Protein AF-A0A942BDZ8-F1 (afdb_monomer_lite)

Sequence (229 aa):
MKFNFVIDLSKVTGQDAKTFYSALAKASKEASEAFTAYVRDFYTVNKRLDYEERESDPVWVKLHQEKEDRRHELVGFNMLCFDALAKDIIASGVPIRKFSDLYHDKQARIKSLPVIAKHVRLDYPDQVKGGMAATMNIREADKFVPELIEEFKLCAKKNELLALPGLAEAISSAASSKHLPALAELSLDSTLGDERVRFIHRLKRSRSTLFQSVIDQLERANDPLAKGW

Structure (mmCIF, N/CA/C/O backbone):
data_AF-A0A942BDZ8-F1
#
_entry.id   AF-A0A942BDZ8-F1
#
loop_
_atom_site.group_PDB
_atom_site.id
_atom_site.type_symbol
_atom_site.label_atom_id
_atom_site.label_alt_id
_atom_site.label_comp_id
_atom_site.label_asym_id
_atom_site.label_entity_id
_atom_site.label_seq_id
_atom_site.pdbx_PDB_ins_code
_atom_site.Cartn_x
_atom_site.Cartn_y
_atom_site.Cartn_z
_atom_site.occupancy
_atom_site.B_iso_or_equiv
_atom_site.auth_seq_id
_atom_site.auth_comp_id
_atom_site.auth_asym_id
_atom_site.auth_atom_id
_atom_site.pdbx_PDB_model_num
ATOM 1 N N . MET A 1 1 ? 34.967 3.744 -16.359 1.00 33.12 1 MET A N 1
ATOM 2 C CA . MET A 1 1 ? 36.368 3.613 -15.901 1.00 33.12 1 MET A CA 1
ATOM 3 C C . MET A 1 1 ? 36.356 2.776 -14.624 1.00 33.12 1 MET A C 1
ATOM 5 O O . MET A 1 1 ? 35.736 3.206 -13.663 1.00 33.12 1 MET A O 1
ATOM 9 N N . LYS A 1 2 ? 36.889 1.546 -14.628 1.00 29.47 2 LYS A N 1
ATOM 10 C CA . LYS A 1 2 ? 36.984 0.709 -13.416 1.00 29.47 2 LYS A CA 1
ATOM 11 C C . LYS A 1 2 ? 38.412 0.809 -12.886 1.00 29.47 2 LYS A C 1
ATOM 13 O O . LYS A 1 2 ? 39.332 0.394 -13.580 1.00 29.47 2 LYS A O 1
ATOM 18 N N . PHE A 1 3 ? 38.584 1.357 -11.688 1.00 32.88 3 PHE A N 1
ATOM 19 C CA . PHE A 1 3 ? 39.864 1.346 -10.985 1.00 32.88 3 PHE A CA 1
ATOM 20 C C . PHE A 1 3 ? 39.861 0.187 -9.988 1.00 32.88 3 PHE A C 1
ATOM 22 O O . PHE A 1 3 ? 39.195 0.261 -8.961 1.00 32.88 3 PHE A O 1
ATOM 29 N N . ASN A 1 4 ? 40.586 -0.886 -10.302 1.00 33.09 4 ASN A N 1
ATOM 30 C CA . ASN A 1 4 ? 40.891 -1.943 -9.341 1.00 33.09 4 ASN A CA 1
ATOM 31 C C . ASN A 1 4 ? 42.298 -1.694 -8.795 1.00 33.09 4 ASN A C 1
ATOM 33 O O . ASN A 1 4 ? 43.281 -2.027 -9.451 1.00 33.09 4 ASN A O 1
ATOM 37 N N . PHE A 1 5 ? 42.387 -1.123 -7.596 1.00 39.25 5 PHE A N 1
ATOM 38 C CA . PHE A 1 5 ? 43.617 -1.128 -6.811 1.00 39.25 5 PHE A CA 1
ATOM 39 C C . PHE A 1 5 ? 43.468 -2.167 -5.701 1.00 39.25 5 PHE A C 1
ATOM 41 O O . PHE A 1 5 ? 42.713 -1.965 -4.754 1.00 39.25 5 PHE A O 1
ATOM 48 N N . VAL A 1 6 ? 44.172 -3.293 -5.827 1.00 38.81 6 VAL A N 1
ATOM 49 C CA . VAL A 1 6 ? 44.346 -4.246 -4.725 1.00 38.81 6 VAL A CA 1
ATOM 50 C C . VAL A 1 6 ? 45.627 -3.844 -4.006 1.00 38.81 6 VAL A C 1
ATOM 52 O O . VAL A 1 6 ? 46.718 -4.042 -4.534 1.00 38.81 6 VAL A O 1
ATOM 55 N N . ILE A 1 7 ? 45.495 -3.227 -2.832 1.00 54.38 7 ILE A N 1
ATOM 56 C CA . ILE A 1 7 ? 46.634 -2.903 -1.968 1.00 54.38 7 ILE A CA 1
ATOM 57 C C . ILE A 1 7 ? 46.694 -3.951 -0.856 1.00 54.38 7 ILE A C 1
ATOM 59 O O . ILE A 1 7 ? 45.737 -4.121 -0.103 1.00 54.38 7 ILE A O 1
ATOM 63 N N . ASP A 1 8 ? 47.826 -4.643 -0.750 1.00 52.31 8 ASP A N 1
ATOM 64 C CA . ASP A 1 8 ? 48.110 -5.585 0.332 1.00 52.31 8 ASP A CA 1
ATOM 65 C C . ASP A 1 8 ? 48.508 -4.820 1.607 1.00 52.31 8 ASP A C 1
ATOM 67 O O . ASP A 1 8 ? 49.655 -4.408 1.791 1.00 52.31 8 ASP A O 1
ATOM 71 N N . LEU A 1 9 ? 47.526 -4.600 2.484 1.00 53.44 9 LEU A N 1
ATOM 72 C CA . LEU A 1 9 ? 47.675 -3.836 3.727 1.00 53.44 9 LEU A CA 1
ATOM 73 C C . LEU A 1 9 ? 48.530 -4.549 4.789 1.00 53.44 9 LEU A C 1
ATOM 75 O O . LEU A 1 9 ? 48.899 -3.927 5.783 1.00 53.44 9 LEU A O 1
ATOM 79 N N . SER A 1 10 ? 48.882 -5.825 4.585 1.00 50.31 10 SER A N 1
ATOM 80 C CA . SER A 1 10 ? 49.682 -6.599 5.544 1.00 50.31 10 SER A CA 1
ATOM 81 C C . SER A 1 10 ? 51.154 -6.166 5.618 1.00 50.31 10 SER A C 1
ATOM 83 O O . SER A 1 10 ? 51.856 -6.533 6.557 1.00 50.31 10 SER A O 1
ATOM 85 N N . LYS A 1 11 ? 51.621 -5.350 4.660 1.00 55.47 11 LYS A N 1
ATOM 86 C CA . LYS A 1 11 ? 53.023 -4.906 4.542 1.00 55.47 11 LYS A CA 1
ATOM 87 C C . LYS A 1 11 ? 53.297 -3.498 5.081 1.00 55.47 11 LYS A C 1
ATOM 89 O O . LYS A 1 11 ? 54.423 -3.020 4.979 1.00 55.47 11 LYS A O 1
ATOM 94 N N . VAL A 1 12 ? 52.293 -2.818 5.635 1.00 57.88 12 VAL A N 1
ATOM 95 C CA . VAL A 1 12 ? 52.410 -1.428 6.098 1.00 57.88 12 VAL A CA 1
ATOM 96 C C . VAL A 1 12 ? 52.588 -1.401 7.623 1.00 57.88 12 VAL A C 1
ATOM 98 O O . VAL A 1 12 ? 51.612 -1.493 8.364 1.00 57.88 12 VAL A O 1
ATOM 101 N N . THR A 1 13 ? 53.826 -1.268 8.117 1.00 54.31 13 THR A N 1
ATOM 102 C CA . THR A 1 13 ? 54.128 -1.231 9.566 1.00 54.31 13 THR A CA 1
ATOM 103 C C . THR A 1 13 ? 54.949 -0.006 9.976 1.00 54.31 13 THR A C 1
ATOM 105 O O . THR A 1 13 ? 55.877 0.381 9.274 1.00 54.31 13 THR A O 1
ATOM 108 N N . GLY A 1 14 ? 54.663 0.561 11.154 1.00 59.81 14 GLY A N 1
ATOM 109 C CA . GLY A 1 14 ? 55.457 1.637 11.771 1.00 59.81 14 GLY A CA 1
ATOM 110 C C . GLY A 1 14 ? 55.105 3.057 11.301 1.00 59.81 14 GLY A C 1
ATOM 111 O O . GLY A 1 14 ? 53.956 3.340 10.961 1.00 59.81 14 GLY A O 1
ATOM 112 N N . GLN A 1 15 ? 56.097 3.961 11.303 1.00 50.69 15 GLN A N 1
ATOM 113 C CA . GLN A 1 15 ? 55.975 5.374 10.889 1.00 50.69 15 GLN A CA 1
ATOM 114 C C . GLN A 1 15 ? 55.372 5.519 9.471 1.00 50.69 15 GLN A C 1
ATOM 116 O O . GLN A 1 15 ? 54.645 6.476 9.198 1.00 50.69 15 GLN A O 1
ATOM 121 N N . ASP A 1 16 ? 55.587 4.516 8.613 1.00 56.69 16 ASP A N 1
ATOM 122 C CA . ASP A 1 16 ? 55.069 4.433 7.243 1.00 56.69 16 ASP A CA 1
ATOM 123 C C . ASP A 1 16 ? 53.552 4.217 7.172 1.00 56.69 16 ASP A C 1
ATOM 125 O O . ASP A 1 16 ? 52.910 4.674 6.227 1.00 56.69 16 ASP A O 1
ATOM 129 N N . ALA A 1 17 ? 52.935 3.622 8.199 1.00 54.97 17 ALA A N 1
ATOM 130 C CA . ALA A 1 17 ? 51.486 3.438 8.248 1.00 54.97 17 ALA A CA 1
ATOM 131 C C . ALA A 1 17 ? 50.743 4.766 8.386 1.00 54.97 17 ALA A C 1
ATOM 133 O O . ALA A 1 17 ? 49.749 5.003 7.703 1.00 54.97 17 ALA A O 1
ATOM 134 N N . LYS A 1 18 ? 51.246 5.680 9.220 1.00 59.81 18 LYS A N 1
ATOM 135 C CA . LYS A 1 18 ? 50.623 6.997 9.414 1.00 59.81 18 LYS A CA 1
ATOM 136 C C . LYS A 1 18 ? 50.720 7.855 8.147 1.00 59.81 18 LYS A C 1
ATOM 138 O O . LYS A 1 18 ? 49.768 8.556 7.796 1.00 59.81 18 LYS A O 1
ATOM 143 N N . THR A 1 19 ? 51.833 7.756 7.425 1.00 66.94 19 THR A N 1
ATOM 144 C CA . THR A 1 19 ? 52.025 8.417 6.126 1.00 66.94 19 THR A CA 1
ATOM 145 C C . THR A 1 19 ? 51.130 7.793 5.055 1.00 66.94 19 THR A C 1
ATOM 147 O O . THR A 1 19 ? 50.466 8.514 4.317 1.00 66.94 19 THR A O 1
ATOM 150 N N . PHE A 1 20 ? 51.011 6.465 5.030 1.00 60.59 20 PHE A N 1
ATOM 151 C CA . PHE A 1 20 ? 50.142 5.747 4.101 1.00 60.59 20 PHE A CA 1
ATOM 152 C C . PHE A 1 20 ? 48.655 6.067 4.319 1.00 60.59 20 PHE A C 1
ATOM 154 O O . PHE A 1 20 ? 47.971 6.464 3.380 1.00 60.59 20 PHE A O 1
ATOM 161 N N . TYR A 1 21 ? 48.150 5.991 5.556 1.00 58.16 21 TYR A N 1
ATOM 162 C CA . TYR A 1 21 ? 46.749 6.308 5.856 1.00 58.16 21 TYR A CA 1
ATOM 163 C C . TYR A 1 21 ? 46.420 7.788 5.642 1.00 58.16 21 TYR A C 1
ATOM 165 O O . TYR A 1 21 ? 45.319 8.102 5.194 1.00 58.16 21 TYR A O 1
ATOM 173 N N . SER A 1 22 ? 47.359 8.703 5.904 1.00 66.00 22 SER A N 1
ATOM 174 C CA . SER A 1 22 ? 47.146 10.124 5.601 1.00 66.00 22 SER A CA 1
ATOM 175 C C . SER A 1 22 ? 47.135 10.399 4.092 1.00 66.00 22 SER A C 1
ATOM 177 O O . SER A 1 22 ? 46.279 11.151 3.627 1.00 66.00 22 SER A O 1
ATOM 179 N N . ALA A 1 23 ? 47.987 9.729 3.308 1.00 63.84 23 ALA A N 1
ATOM 180 C CA . ALA A 1 23 ? 47.945 9.776 1.847 1.00 63.84 23 ALA A CA 1
ATOM 181 C C . ALA A 1 23 ? 46.649 9.169 1.283 1.00 63.84 23 ALA A C 1
ATOM 183 O O . ALA A 1 23 ? 46.066 9.730 0.360 1.00 63.84 23 ALA A O 1
ATOM 184 N N . LEU A 1 24 ? 46.150 8.078 1.869 1.00 55.38 24 LEU A N 1
ATOM 185 C CA . LEU A 1 24 ? 44.916 7.413 1.441 1.00 55.38 24 LEU A CA 1
ATOM 186 C C . LEU A 1 24 ? 43.669 8.237 1.797 1.00 55.38 24 LEU A C 1
ATOM 188 O O . LEU A 1 24 ? 42.753 8.353 0.987 1.00 55.38 24 LEU A O 1
ATOM 192 N N . ALA A 1 25 ? 43.659 8.881 2.967 1.00 63.16 25 ALA A N 1
ATOM 193 C CA . ALA A 1 25 ? 42.621 9.834 3.352 1.00 63.16 25 ALA A CA 1
ATOM 194 C C . ALA A 1 25 ? 42.632 11.080 2.453 1.00 63.16 25 ALA A C 1
ATOM 196 O O . ALA A 1 25 ? 41.570 11.545 2.042 1.00 63.16 25 ALA A O 1
ATOM 197 N N . LYS A 1 26 ? 43.821 11.588 2.100 1.00 73.12 26 LYS A N 1
ATOM 198 C CA . LYS A 1 26 ? 43.979 12.696 1.152 1.00 73.12 26 LYS A CA 1
ATOM 199 C C . LYS A 1 26 ? 43.493 12.309 -0.247 1.00 73.12 26 LYS A C 1
ATOM 201 O O . LYS A 1 26 ? 42.677 13.031 -0.798 1.00 73.12 26 LYS A O 1
ATOM 206 N N . ALA A 1 27 ? 43.890 11.147 -0.764 1.00 61.47 27 ALA A N 1
ATOM 207 C CA . ALA A 1 27 ? 43.445 10.645 -2.065 1.00 61.47 27 ALA A CA 1
ATOM 208 C C . ALA A 1 27 ? 41.931 10.372 -2.103 1.00 61.47 27 ALA A C 1
ATOM 210 O O . ALA A 1 27 ? 41.275 10.676 -3.092 1.00 61.47 27 ALA A O 1
ATOM 211 N N . SER A 1 28 ? 41.354 9.846 -1.018 1.00 58.22 28 SER A N 1
ATOM 212 C CA . SER A 1 28 ? 39.903 9.656 -0.880 1.00 58.22 28 SER A CA 1
ATOM 213 C C . SER A 1 28 ? 39.156 10.991 -0.849 1.00 58.22 28 SER A C 1
ATOM 215 O O . SER A 1 28 ? 38.135 11.152 -1.517 1.00 58.22 28 SER A O 1
ATOM 217 N N . LYS A 1 29 ? 39.694 11.985 -0.131 1.00 72.38 29 LYS A N 1
ATOM 218 C CA . LYS A 1 29 ? 39.148 13.343 -0.100 1.00 72.38 29 LYS A CA 1
ATOM 219 C C . LYS A 1 29 ? 39.236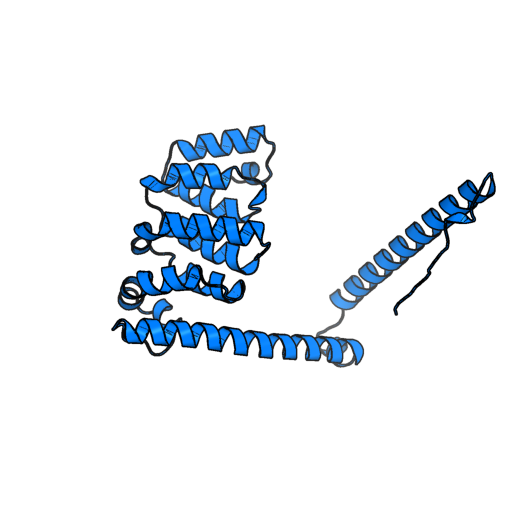 14.014 -1.471 1.00 72.38 29 LYS A C 1
ATOM 221 O O . LYS A 1 29 ? 38.228 14.528 -1.933 1.00 72.38 29 LYS A O 1
ATOM 226 N N . GLU A 1 30 ? 40.378 13.935 -2.148 1.00 72.69 30 GLU A N 1
ATOM 227 C CA . GLU A 1 30 ? 40.573 14.464 -3.504 1.00 72.69 30 GLU A CA 1
ATOM 228 C C . GLU A 1 30 ? 39.670 13.758 -4.524 1.00 72.69 30 GLU A C 1
ATOM 230 O O . GLU A 1 30 ? 39.076 14.416 -5.371 1.00 72.69 30 GLU A O 1
ATOM 235 N N . ALA A 1 31 ? 39.483 12.439 -4.417 1.00 58.34 31 ALA A N 1
ATOM 236 C CA . ALA A 1 31 ? 38.560 11.687 -5.266 1.00 58.34 31 ALA A CA 1
ATOM 237 C C . ALA A 1 31 ? 37.091 12.049 -4.993 1.00 58.34 31 ALA A C 1
ATOM 239 O O . ALA A 1 31 ? 36.304 12.171 -5.928 1.00 58.34 31 ALA A O 1
ATOM 240 N N . SER A 1 32 ? 36.720 12.254 -3.727 1.00 56.34 32 SER A N 1
ATOM 241 C CA . SER A 1 32 ? 35.384 12.707 -3.328 1.00 56.34 32 SER A CA 1
ATOM 242 C C . SER A 1 32 ? 35.115 14.143 -3.784 1.00 56.34 32 SER A C 1
ATOM 244 O O . SER A 1 32 ? 34.037 14.439 -4.298 1.00 56.34 32 SER A O 1
ATOM 246 N N . GLU A 1 33 ? 36.103 15.031 -3.679 1.00 72.94 33 GLU A N 1
ATOM 247 C CA . GLU A 1 33 ? 36.036 16.407 -4.174 1.00 72.94 33 GLU A CA 1
ATOM 248 C C . GLU A 1 33 ? 35.976 16.446 -5.704 1.00 72.94 33 GLU A C 1
ATOM 250 O O . GLU A 1 33 ? 35.142 17.165 -6.247 1.00 72.94 33 GLU A O 1
ATOM 255 N N . ALA A 1 34 ? 36.760 15.617 -6.399 1.00 61.81 34 ALA A N 1
ATOM 256 C CA . ALA A 1 34 ? 36.711 15.471 -7.852 1.00 61.81 34 ALA A CA 1
ATOM 257 C C . ALA A 1 34 ? 35.379 14.874 -8.328 1.00 61.81 34 ALA A C 1
ATOM 259 O O . ALA A 1 34 ? 34.819 15.344 -9.313 1.00 61.81 34 ALA A O 1
ATOM 260 N N . PHE A 1 35 ? 34.824 13.889 -7.617 1.00 50.59 35 PHE A N 1
ATOM 261 C CA . PHE A 1 35 ? 33.498 13.343 -7.907 1.00 50.59 35 PHE A CA 1
ATOM 262 C C . PHE A 1 35 ? 32.399 14.370 -7.627 1.00 50.59 35 PHE A C 1
ATOM 264 O O . PHE A 1 35 ? 31.491 14.533 -8.431 1.00 50.59 35 PHE A O 1
ATOM 271 N N . THR A 1 36 ? 32.501 15.120 -6.530 1.00 58.91 36 THR A N 1
ATOM 272 C CA . THR A 1 36 ? 31.558 16.195 -6.200 1.00 58.91 36 THR A CA 1
ATOM 273 C C . THR A 1 36 ? 31.637 17.332 -7.217 1.00 58.91 36 THR A C 1
ATOM 275 O O . THR A 1 36 ? 30.601 17.871 -7.595 1.00 58.91 36 THR A O 1
ATOM 278 N N . ALA A 1 37 ? 32.835 17.681 -7.693 1.00 62.25 37 ALA A N 1
ATOM 279 C CA . ALA A 1 37 ? 33.046 18.644 -8.769 1.00 62.25 37 ALA A CA 1
ATOM 280 C C . ALA A 1 37 ? 32.497 18.119 -10.100 1.00 62.25 37 ALA A C 1
ATOM 282 O O . ALA A 1 37 ? 31.747 18.831 -10.749 1.00 62.25 37 ALA A O 1
ATOM 283 N N . TYR A 1 38 ? 32.749 16.855 -10.449 1.00 61.94 38 TYR A N 1
ATOM 284 C CA . TYR A 1 38 ? 32.189 16.207 -11.637 1.00 61.94 38 TYR A CA 1
ATOM 285 C C . TYR A 1 38 ? 30.662 16.163 -11.603 1.00 61.94 38 TYR A C 1
ATOM 287 O O . TYR A 1 38 ? 30.015 16.516 -12.577 1.00 61.94 38 TYR A O 1
ATOM 295 N N . VAL A 1 39 ? 30.067 15.764 -10.479 1.00 51.12 39 VAL A N 1
ATOM 296 C CA . VAL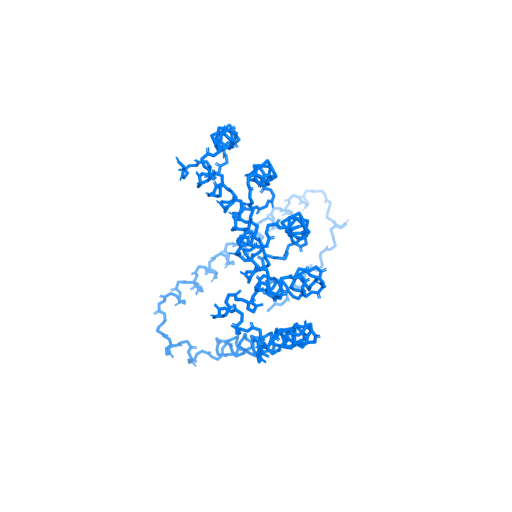 A 1 39 ? 28.614 15.743 -10.291 1.00 51.12 39 VAL A CA 1
ATOM 297 C C . VAL A 1 39 ? 28.067 17.165 -10.368 1.00 51.12 39 VAL A C 1
ATOM 299 O O . VAL A 1 39 ? 27.082 17.399 -11.061 1.00 51.12 39 VAL A O 1
ATOM 302 N N . ARG A 1 40 ? 28.718 18.139 -9.723 1.00 54.78 40 ARG A N 1
ATOM 303 C CA . ARG A 1 40 ? 28.335 19.551 -9.812 1.00 54.78 40 ARG A CA 1
ATOM 304 C C . ARG A 1 40 ? 28.389 20.035 -11.254 1.00 54.78 40 ARG A C 1
ATOM 306 O O . ARG A 1 40 ? 27.382 20.550 -11.719 1.00 54.78 40 ARG A O 1
ATOM 313 N N . ASP A 1 41 ? 29.477 19.821 -11.978 1.00 54.16 41 ASP A N 1
ATOM 314 C CA . ASP A 1 41 ? 29.623 20.240 -13.374 1.00 54.16 41 ASP A CA 1
ATOM 315 C C . ASP A 1 41 ? 28.635 19.502 -14.281 1.00 54.16 41 ASP A C 1
ATOM 317 O O . ASP A 1 41 ? 27.940 20.139 -15.065 1.00 54.16 41 ASP A O 1
ATOM 321 N N . PHE A 1 42 ? 28.440 18.197 -14.092 1.00 51.41 42 PHE A N 1
ATOM 322 C CA . PHE A 1 42 ? 27.440 17.403 -14.805 1.00 51.41 42 PHE A CA 1
ATOM 323 C C . PHE A 1 42 ? 26.024 17.948 -14.589 1.00 51.41 42 PHE A C 1
ATOM 325 O O . PHE A 1 42 ? 25.271 18.096 -15.548 1.00 51.41 42 PHE A O 1
ATOM 332 N N . TYR A 1 43 ? 25.651 18.301 -13.356 1.00 46.88 43 TYR A N 1
ATOM 333 C CA . TYR A 1 43 ? 24.340 18.885 -13.060 1.00 46.88 43 TYR A CA 1
ATOM 334 C C . TYR A 1 43 ? 24.229 20.362 -13.457 1.00 46.88 43 TYR A C 1
ATOM 336 O O . TYR A 1 43 ? 23.123 20.819 -13.736 1.00 46.88 43 TYR A O 1
ATOM 344 N N . THR A 1 44 ? 25.333 21.111 -13.509 1.00 52.00 44 THR A N 1
ATOM 345 C CA . THR A 1 44 ? 25.340 22.533 -13.898 1.00 52.00 44 THR A CA 1
ATOM 346 C C . THR A 1 44 ? 25.290 22.688 -15.420 1.00 52.00 44 THR A C 1
ATOM 348 O O . THR A 1 44 ? 24.579 23.558 -15.919 1.00 52.00 44 THR A O 1
ATOM 351 N N . VAL A 1 45 ? 25.950 21.790 -16.157 1.00 49.25 45 VAL A N 1
ATOM 352 C CA . VAL A 1 45 ? 25.890 21.683 -17.622 1.00 49.25 45 VAL A CA 1
ATOM 353 C C . VAL A 1 45 ? 24.533 21.120 -18.060 1.00 49.25 45 VAL A C 1
ATOM 355 O O . VAL A 1 45 ? 23.840 21.744 -18.860 1.00 49.25 45 VAL A O 1
ATOM 358 N N . ASN A 1 46 ? 24.042 20.037 -17.444 1.00 45.72 46 ASN A N 1
ATOM 359 C CA . ASN A 1 46 ? 22.723 19.479 -17.781 1.00 45.72 46 ASN A CA 1
ATOM 360 C C . ASN A 1 46 ? 21.528 20.333 -17.320 1.00 45.72 46 ASN A C 1
ATOM 362 O O . ASN A 1 46 ? 20.400 20.062 -17.728 1.00 45.72 46 ASN A O 1
ATOM 366 N N . LYS A 1 47 ? 21.716 21.366 -16.489 1.00 49.25 47 LYS A N 1
ATOM 367 C CA . LYS A 1 47 ? 20.654 22.350 -16.202 1.00 49.25 47 LYS A CA 1
ATOM 368 C C . LYS A 1 47 ? 20.562 23.476 -17.235 1.00 49.25 47 LYS A C 1
ATOM 370 O O . LYS A 1 47 ? 19.607 24.243 -17.158 1.00 49.25 47 LYS A O 1
ATOM 375 N N . ARG A 1 48 ? 21.528 23.599 -18.153 1.00 50.56 48 ARG A N 1
ATOM 376 C CA . ARG A 1 48 ? 21.620 24.723 -19.103 1.00 50.56 48 ARG A CA 1
ATOM 377 C C . ARG A 1 48 ? 21.604 24.343 -20.579 1.00 50.56 48 ARG A C 1
ATOM 379 O O . ARG A 1 48 ? 21.419 25.247 -21.378 1.00 50.56 48 ARG A O 1
ATOM 386 N N . LEU A 1 49 ? 21.765 23.068 -20.921 1.00 50.34 49 LEU A N 1
ATOM 387 C CA . LEU A 1 49 ? 21.618 22.624 -22.306 1.00 50.34 49 LEU A CA 1
ATOM 388 C C . LEU A 1 49 ? 20.137 22.486 -22.662 1.00 50.34 49 LEU A C 1
ATOM 390 O O . LEU A 1 49 ? 19.400 21.785 -21.944 1.00 50.34 49 LEU A O 1
ATOM 394 N N . ASP A 1 50 ? 19.736 23.143 -23.751 1.00 59.12 50 ASP A N 1
ATOM 395 C CA . ASP A 1 50 ? 18.440 22.932 -24.399 1.00 59.12 50 ASP A CA 1
ATOM 396 C C . ASP A 1 50 ? 18.323 21.454 -24.823 1.00 59.12 50 ASP A C 1
ATOM 398 O O . ASP A 1 50 ? 19.331 20.750 -24.946 1.00 59.12 50 ASP A O 1
ATOM 402 N N . TYR A 1 51 ? 17.108 20.932 -24.977 1.00 57.47 51 TYR A N 1
ATOM 403 C CA . TYR A 1 51 ? 16.879 19.515 -25.300 1.00 57.47 51 TYR A CA 1
ATOM 404 C C . TYR A 1 51 ? 17.660 19.083 -26.560 1.00 57.47 51 TYR A C 1
ATOM 406 O O . TYR A 1 51 ? 18.270 18.014 -26.572 1.00 57.47 51 TYR A O 1
ATOM 414 N N . GLU A 1 52 ? 17.753 19.977 -27.547 1.00 57.75 52 GLU A N 1
ATOM 415 C CA . GLU A 1 52 ? 18.457 19.794 -28.826 1.00 57.75 52 GLU A CA 1
ATOM 416 C C . GLU A 1 52 ? 19.985 19.622 -28.679 1.00 57.75 52 GLU A C 1
ATOM 418 O O . GLU A 1 52 ? 20.613 18.848 -29.407 1.00 57.75 52 GLU A O 1
ATOM 423 N N . GLU A 1 53 ? 20.610 20.279 -27.696 1.00 59.88 53 GLU A N 1
ATOM 424 C CA . GLU A 1 53 ? 22.057 20.165 -27.457 1.00 59.88 53 GLU A CA 1
ATOM 425 C C . GLU A 1 53 ? 22.427 18.824 -26.795 1.00 59.88 53 GLU A C 1
ATOM 427 O O . GLU A 1 53 ? 23.557 18.353 -26.932 1.00 59.88 53 GLU A O 1
ATOM 432 N N . ARG A 1 54 ? 21.472 18.165 -26.119 1.00 63.88 54 ARG A N 1
ATOM 433 C CA . ARG A 1 54 ? 21.666 16.836 -25.507 1.00 63.88 54 ARG A CA 1
ATOM 434 C C . ARG A 1 54 ? 21.530 15.705 -26.516 1.00 63.88 54 ARG A C 1
ATOM 436 O O . ARG A 1 54 ? 22.261 14.724 -26.420 1.00 63.88 54 ARG A O 1
ATOM 443 N N . GLU A 1 55 ? 20.655 15.859 -27.507 1.00 65.25 55 GLU A N 1
ATOM 444 C CA . GLU A 1 55 ? 20.511 14.905 -28.616 1.00 65.25 55 GLU A CA 1
ATOM 445 C C . GLU A 1 55 ? 21.741 14.868 -29.538 1.00 65.25 55 GLU A C 1
ATOM 447 O O . GLU A 1 55 ? 21.928 13.912 -30.289 1.00 65.25 55 GLU A O 1
ATOM 452 N N . SER A 1 56 ? 22.617 15.872 -29.445 1.00 75.56 56 SER A N 1
ATOM 453 C CA . SER A 1 56 ? 23.881 15.928 -30.186 1.00 75.56 56 SER A CA 1
ATOM 454 C C . SER A 1 56 ? 25.065 15.285 -29.446 1.00 75.56 56 SER A C 1
ATOM 456 O O . SER A 1 56 ? 26.106 15.062 -30.065 1.00 75.56 56 SER A O 1
ATOM 458 N N . ASP A 1 57 ? 24.939 14.964 -28.149 1.00 83.25 57 ASP A N 1
ATOM 459 C CA . ASP A 1 57 ? 25.965 14.253 -27.371 1.00 83.25 57 ASP A CA 1
ATOM 460 C C . ASP A 1 57 ? 25.794 12.724 -27.524 1.00 83.25 57 ASP A C 1
ATOM 462 O O . ASP A 1 57 ? 24.844 12.149 -26.981 1.00 83.25 57 ASP A O 1
ATOM 466 N N . PRO A 1 58 ? 26.729 12.013 -28.191 1.00 82.94 58 PRO A N 1
ATOM 467 C CA . PRO A 1 58 ? 26.620 10.569 -28.406 1.00 82.94 58 PRO A CA 1
ATOM 468 C C . PRO A 1 58 ? 26.568 9.744 -27.111 1.00 82.94 58 PRO A C 1
ATOM 470 O O . PRO A 1 58 ? 26.003 8.647 -27.100 1.00 82.94 58 PRO A O 1
ATOM 473 N N . VAL A 1 59 ? 27.160 10.239 -26.015 1.00 83.62 59 VAL A N 1
ATOM 474 C CA . VAL A 1 59 ? 27.126 9.566 -24.708 1.00 83.62 59 VAL A CA 1
ATOM 475 C C . VAL A 1 59 ? 25.740 9.698 -24.091 1.00 83.62 59 VAL A C 1
ATOM 477 O O . VAL A 1 59 ? 25.198 8.708 -23.591 1.00 83.62 59 VAL A O 1
ATOM 480 N N . TRP A 1 60 ? 25.150 10.892 -24.160 1.00 81.75 60 TRP A N 1
ATOM 481 C CA . TRP A 1 60 ? 23.795 11.132 -23.680 1.00 81.75 60 TRP A CA 1
ATOM 482 C C . TRP A 1 60 ? 22.771 10.326 -24.481 1.00 81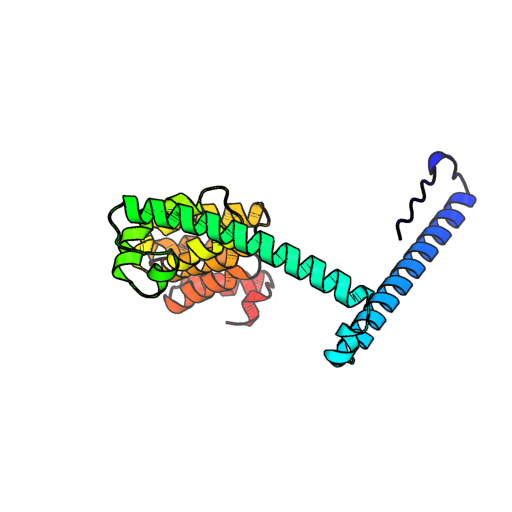.75 60 TRP A C 1
ATOM 484 O O . TRP A 1 60 ? 21.977 9.607 -23.877 1.00 81.75 60 TRP A O 1
ATOM 494 N N . VAL A 1 61 ? 22.844 10.354 -25.817 1.00 82.94 61 VAL A N 1
ATOM 495 C CA . VAL A 1 61 ? 21.935 9.606 -26.704 1.00 82.94 61 VAL A CA 1
ATOM 496 C C . VAL A 1 61 ? 21.979 8.113 -26.402 1.00 82.94 61 VAL A C 1
ATOM 498 O O . VAL A 1 61 ? 20.934 7.489 -26.230 1.00 82.94 61 VAL A O 1
ATOM 501 N N . LYS A 1 62 ? 23.176 7.532 -26.260 1.00 85.50 62 LYS A N 1
ATOM 502 C CA . LYS A 1 62 ? 23.317 6.108 -25.938 1.00 85.50 62 LYS A CA 1
ATOM 503 C C . LYS A 1 62 ? 22.726 5.763 -24.569 1.00 85.50 62 LYS A C 1
ATOM 505 O O . LYS A 1 62 ? 21.985 4.791 -24.454 1.00 85.50 62 LYS A O 1
ATOM 510 N N . LEU A 1 63 ? 23.022 6.554 -23.536 1.00 81.69 63 LEU A N 1
ATOM 511 C CA . LEU A 1 63 ? 22.469 6.338 -22.193 1.00 81.69 63 LEU A CA 1
ATOM 512 C C . LEU A 1 63 ? 20.947 6.518 -22.158 1.00 81.69 63 LEU A C 1
ATOM 514 O O . LEU A 1 63 ? 20.261 5.807 -21.422 1.00 81.69 63 LEU A O 1
ATOM 518 N N . HIS A 1 64 ? 20.420 7.465 -22.933 1.00 81.19 64 HIS A N 1
ATOM 519 C CA . HIS A 1 64 ? 18.989 7.702 -23.043 1.00 81.19 64 HIS A CA 1
ATOM 520 C C . HIS A 1 64 ? 18.294 6.542 -23.758 1.00 81.19 64 HIS A C 1
ATOM 522 O O . HIS A 1 64 ? 17.322 6.013 -23.224 1.00 81.19 64 HIS A O 1
ATOM 528 N N . GLN A 1 65 ? 18.849 6.067 -24.876 1.00 85.81 65 GLN A N 1
ATOM 529 C CA . GLN A 1 65 ? 18.340 4.898 -25.590 1.00 85.81 65 GLN A CA 1
ATOM 530 C C . GLN A 1 65 ? 18.342 3.648 -24.699 1.00 85.81 65 GLN A C 1
ATOM 532 O O . GLN A 1 65 ? 17.308 3.013 -24.543 1.00 85.81 65 GLN A O 1
ATOM 537 N N . GLU A 1 66 ? 19.447 3.349 -24.007 1.00 86.19 66 GLU A N 1
ATOM 538 C CA . GLU A 1 66 ? 19.524 2.210 -23.075 1.00 86.19 66 GLU A CA 1
ATOM 539 C C . GLU A 1 66 ? 18.523 2.311 -21.909 1.00 86.19 66 GLU A C 1
ATOM 541 O O . GLU A 1 66 ? 18.149 1.302 -21.300 1.00 86.19 66 GLU A O 1
ATOM 546 N N . LYS A 1 67 ? 18.137 3.531 -21.523 1.00 81.94 67 LYS A N 1
ATOM 547 C CA . LYS A 1 67 ? 17.122 3.771 -20.495 1.00 81.94 67 LYS A CA 1
ATOM 548 C C . LYS A 1 67 ? 15.717 3.562 -21.054 1.00 81.94 67 LYS A C 1
ATOM 550 O O . LYS A 1 67 ? 14.896 2.947 -20.374 1.00 81.94 67 LYS A O 1
ATOM 555 N N . GLU A 1 68 ? 15.449 4.048 -22.261 1.00 80.94 68 GLU A N 1
ATOM 556 C CA . GLU A 1 68 ? 14.172 3.853 -22.944 1.00 80.94 68 GLU A CA 1
ATOM 557 C C . GLU A 1 68 ? 13.941 2.382 -23.297 1.00 80.94 68 GLU A C 1
ATOM 559 O O . GLU A 1 68 ? 12.860 1.870 -23.020 1.00 80.94 68 GLU A O 1
ATOM 564 N N . ASP A 1 69 ? 14.957 1.662 -23.776 1.00 83.94 69 ASP A N 1
ATOM 565 C CA . ASP A 1 69 ? 14.873 0.223 -24.057 1.00 83.94 69 ASP A CA 1
ATOM 566 C C . ASP A 1 69 ? 14.497 -0.560 -22.790 1.00 83.94 69 ASP A C 1
ATOM 568 O O . ASP A 1 69 ? 13.520 -1.312 -22.775 1.00 83.94 69 ASP A O 1
ATOM 572 N N . ARG A 1 70 ? 15.182 -0.287 -21.669 1.00 83.06 70 ARG A N 1
ATOM 573 C CA . ARG A 1 70 ? 14.835 -0.866 -20.359 1.00 83.06 70 ARG A CA 1
ATOM 574 C C . ARG A 1 70 ? 13.421 -0.502 -19.916 1.00 83.06 70 ARG A C 1
ATOM 576 O O . ARG A 1 70 ? 12.717 -1.333 -19.343 1.00 83.06 70 ARG A O 1
ATOM 583 N N . ARG A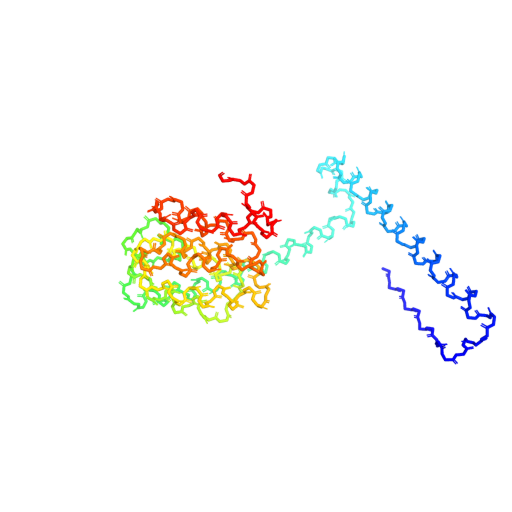 1 71 ? 12.980 0.734 -20.167 1.00 77.75 71 ARG A N 1
ATOM 584 C CA . ARG A 1 71 ? 11.608 1.164 -19.871 1.00 77.75 71 ARG A CA 1
ATOM 585 C C . ARG A 1 71 ? 10.602 0.372 -20.706 1.00 77.75 71 ARG A C 1
ATOM 587 O O . ARG A 1 71 ? 9.595 -0.063 -20.156 1.00 77.75 71 ARG A O 1
ATOM 594 N N . HIS A 1 72 ? 10.865 0.164 -21.993 1.00 79.25 72 HIS A N 1
ATOM 595 C CA . HIS A 1 72 ? 10.012 -0.623 -22.882 1.00 79.25 72 HIS A CA 1
ATOM 596 C C . HIS A 1 72 ? 9.905 -2.085 -22.436 1.00 79.25 72 HIS A C 1
ATOM 598 O O . HIS A 1 72 ? 8.793 -2.613 -22.377 1.00 79.25 72 HIS A O 1
ATOM 604 N N . GLU A 1 73 ? 11.017 -2.711 -22.047 1.00 82.25 73 GLU A N 1
ATOM 605 C CA . GLU A 1 73 ? 11.029 -4.074 -21.501 1.00 82.25 73 GLU A CA 1
ATOM 606 C C . GLU A 1 73 ? 10.192 -4.185 -20.218 1.00 82.25 73 GLU A C 1
ATOM 608 O O . GLU A 1 73 ? 9.332 -5.063 -20.106 1.00 82.25 73 GLU A O 1
ATOM 613 N N . LEU A 1 74 ? 10.380 -3.255 -19.274 1.00 80.44 74 LEU A N 1
ATOM 614 C CA . LEU A 1 74 ? 9.625 -3.226 -18.016 1.00 80.44 74 LEU A CA 1
ATOM 615 C C . LEU A 1 74 ? 8.131 -2.984 -18.247 1.00 80.44 74 LEU A C 1
ATOM 617 O O . LEU A 1 74 ? 7.297 -3.634 -17.620 1.00 80.44 74 LEU A O 1
ATOM 621 N N . VAL A 1 75 ? 7.773 -2.085 -19.168 1.00 81.19 75 VAL A N 1
ATOM 622 C CA . VAL A 1 75 ? 6.373 -1.852 -19.549 1.00 81.19 75 VAL A CA 1
ATOM 623 C C . VAL A 1 75 ? 5.763 -3.123 -20.136 1.00 81.19 75 VAL A C 1
ATOM 625 O O . VAL A 1 75 ? 4.665 -3.499 -19.730 1.00 81.19 75 VAL A O 1
ATOM 628 N N . GLY A 1 76 ? 6.478 -3.813 -21.029 1.00 81.69 76 GLY A N 1
ATOM 629 C CA . GLY A 1 76 ? 6.030 -5.081 -21.602 1.00 81.69 76 GLY A CA 1
ATOM 630 C C . GLY A 1 76 ? 5.774 -6.140 -20.530 1.00 81.69 76 GLY A C 1
ATOM 631 O O . GLY A 1 76 ? 4.700 -6.739 -20.500 1.00 81.69 76 GLY A O 1
ATOM 632 N N . PHE A 1 77 ? 6.712 -6.321 -19.597 1.00 84.94 77 PHE A N 1
ATOM 633 C CA . PHE A 1 77 ? 6.546 -7.273 -18.498 1.00 84.94 77 PHE A CA 1
ATOM 634 C C . PHE A 1 77 ? 5.376 -6.907 -17.575 1.00 84.94 77 PHE A C 1
ATOM 636 O O . PHE A 1 77 ? 4.541 -7.756 -17.263 1.00 84.94 77 PHE A O 1
ATOM 643 N N . ASN A 1 78 ? 5.248 -5.630 -17.208 1.00 83.62 78 ASN A N 1
ATOM 644 C CA . ASN A 1 78 ? 4.143 -5.150 -16.380 1.00 83.62 78 ASN A CA 1
ATOM 645 C C . ASN A 1 78 ? 2.783 -5.391 -17.052 1.00 83.62 78 ASN A C 1
ATOM 647 O O . ASN A 1 78 ? 1.829 -5.796 -16.385 1.00 83.62 78 ASN A O 1
ATOM 651 N N . MET A 1 79 ? 2.688 -5.180 -18.370 1.00 84.31 79 MET A N 1
ATOM 652 C CA . MET A 1 79 ? 1.473 -5.469 -19.135 1.00 84.31 79 MET A CA 1
ATOM 653 C C . MET A 1 79 ? 1.115 -6.955 -19.086 1.00 84.31 79 MET A C 1
ATOM 655 O O . MET A 1 79 ? -0.038 -7.277 -18.812 1.00 84.31 79 MET A O 1
ATOM 659 N N . LEU A 1 80 ? 2.093 -7.857 -19.235 1.00 90.56 80 LEU A N 1
ATOM 660 C CA . LEU A 1 80 ? 1.857 -9.300 -19.100 1.00 90.56 80 LEU A CA 1
ATOM 661 C C . LEU A 1 80 ? 1.302 -9.666 -17.715 1.00 90.56 80 LEU A C 1
ATOM 663 O O . LEU A 1 80 ? 0.393 -10.493 -17.611 1.00 90.56 80 LEU A O 1
ATOM 667 N N . CYS A 1 81 ? 1.803 -9.037 -16.648 1.00 91.31 81 CYS A N 1
ATOM 668 C CA . CYS A 1 81 ? 1.283 -9.256 -15.300 1.00 91.31 81 CYS A CA 1
ATOM 669 C C . CYS A 1 81 ? -0.168 -8.771 -15.144 1.00 91.31 81 CYS A C 1
ATOM 671 O O . CYS A 1 81 ? -0.994 -9.477 -14.559 1.00 91.31 81 CYS A O 1
ATOM 673 N N . PHE A 1 82 ? -0.499 -7.590 -15.673 1.00 90.19 82 PHE A N 1
ATOM 674 C CA . PHE A 1 82 ? -1.870 -7.073 -15.633 1.00 90.19 82 PHE A CA 1
ATOM 675 C C . PHE A 1 82 ? -2.831 -7.881 -16.508 1.00 90.19 82 PHE A C 1
ATOM 677 O O . PHE A 1 82 ? -3.986 -8.057 -16.123 1.00 90.19 82 PHE A O 1
ATOM 684 N N . ASP A 1 83 ? -2.365 -8.421 -17.633 1.00 91.44 83 ASP A N 1
ATOM 685 C CA . ASP A 1 83 ? -3.152 -9.315 -18.482 1.00 91.44 83 ASP A CA 1
ATOM 686 C C . ASP A 1 83 ? -3.460 -10.636 -17.771 1.00 91.44 83 ASP A C 1
ATOM 688 O O . ASP A 1 83 ? -4.577 -11.146 -17.873 1.00 91.44 83 ASP A O 1
ATOM 692 N N . ALA A 1 84 ? -2.503 -11.180 -17.011 1.00 92.62 84 ALA A N 1
ATOM 693 C CA . ALA A 1 84 ? -2.737 -12.357 -16.177 1.00 92.62 84 ALA A CA 1
ATOM 694 C C . ALA A 1 84 ? -3.827 -12.090 -15.125 1.00 92.62 84 ALA A C 1
ATOM 696 O O . ALA A 1 84 ? -4.782 -12.857 -15.020 1.00 92.62 84 ALA A O 1
ATOM 697 N N . LEU A 1 85 ? -3.750 -10.958 -14.418 1.00 94.38 85 LEU A N 1
ATOM 698 C CA . LEU A 1 85 ? -4.797 -10.544 -13.480 1.00 94.38 85 LEU A CA 1
ATOM 699 C C . LEU A 1 85 ? -6.150 -10.334 -14.177 1.00 94.38 85 LEU A C 1
ATOM 701 O O . LEU A 1 85 ? -7.183 -10.756 -13.662 1.00 94.38 85 LEU A O 1
ATOM 705 N N . ALA A 1 86 ? -6.169 -9.699 -15.351 1.00 94.94 86 ALA A N 1
ATOM 706 C CA . ALA A 1 86 ? -7.403 -9.473 -16.096 1.00 94.94 86 ALA A CA 1
ATOM 707 C C . ALA A 1 86 ? -8.078 -10.796 -16.490 1.00 94.94 86 ALA A C 1
ATOM 709 O O . ALA A 1 86 ? -9.295 -10.911 -16.358 1.00 94.94 86 ALA A O 1
ATOM 710 N N . LYS A 1 87 ? -7.304 -11.811 -16.901 1.00 96.00 87 LYS A N 1
ATOM 711 C CA . LYS A 1 87 ? -7.820 -13.159 -17.196 1.00 96.00 87 LYS A CA 1
ATOM 712 C C . LYS A 1 87 ? -8.475 -13.801 -15.976 1.00 96.00 87 LYS A C 1
ATOM 714 O O . LYS A 1 87 ? -9.587 -14.309 -16.100 1.00 96.00 87 LYS A O 1
ATOM 719 N N . ASP A 1 88 ? -7.840 -13.724 -14.811 1.00 97.50 88 ASP A N 1
ATOM 720 C CA . ASP A 1 88 ? -8.385 -14.302 -13.576 1.00 97.50 88 ASP A CA 1
ATOM 721 C C . ASP A 1 88 ? -9.642 -13.555 -13.100 1.00 97.50 88 ASP A C 1
ATOM 723 O O . ASP A 1 88 ? -10.610 -14.166 -12.640 1.00 97.50 88 ASP A O 1
ATOM 727 N N . ILE A 1 89 ? -9.689 -12.234 -13.295 1.00 97.38 89 ILE A N 1
ATOM 728 C CA . ILE A 1 89 ? -10.892 -11.431 -13.049 1.00 97.38 89 ILE A CA 1
ATOM 729 C C . ILE A 1 89 ? -12.031 -11.839 -13.998 1.00 97.38 89 ILE A C 1
ATOM 731 O O . ILE A 1 89 ? -13.158 -12.049 -13.543 1.00 97.38 89 ILE A O 1
ATOM 735 N N . ILE A 1 90 ? -11.757 -12.005 -15.295 1.00 97.62 90 ILE A N 1
ATOM 736 C CA . ILE A 1 90 ? -12.758 -12.457 -16.275 1.00 97.62 90 ILE A CA 1
ATOM 737 C C . ILE A 1 90 ? -13.271 -13.854 -15.916 1.00 97.62 90 ILE A C 1
ATOM 739 O O . ILE A 1 90 ? -14.481 -14.079 -15.913 1.00 97.62 90 ILE A O 1
ATOM 743 N N . ALA A 1 91 ? -12.375 -14.771 -15.542 1.00 97.19 91 ALA A N 1
ATOM 744 C CA . ALA A 1 91 ? -12.729 -16.123 -15.117 1.00 97.19 91 ALA A CA 1
ATOM 745 C C . ALA A 1 91 ? -13.631 -16.138 -13.870 1.00 97.19 91 ALA A C 1
ATOM 747 O O . ALA A 1 91 ? -14.430 -17.056 -13.700 1.00 97.19 91 ALA A O 1
ATOM 748 N N . SER A 1 92 ? -13.560 -15.101 -13.027 1.00 96.25 92 SER A N 1
ATOM 749 C CA . SER A 1 92 ? -14.458 -14.921 -11.877 1.00 96.25 92 SER A CA 1
ATOM 750 C C . SER A 1 92 ? -15.849 -14.367 -12.237 1.00 96.25 92 SER A C 1
ATOM 752 O O . SER A 1 92 ? -16.684 -14.164 -11.356 1.00 96.25 92 SER A O 1
ATOM 754 N N . GLY A 1 93 ? -16.120 -14.133 -13.526 1.00 96.88 93 GLY A N 1
ATOM 755 C CA . GLY A 1 93 ? -17.410 -13.665 -14.039 1.00 96.88 93 GLY A CA 1
ATOM 756 C C . GLY A 1 93 ? -17.554 -12.142 -14.105 1.00 96.88 93 GLY A C 1
ATOM 757 O O . GLY A 1 93 ? -18.671 -11.634 -14.229 1.00 96.88 93 GLY A O 1
ATOM 758 N N . VAL A 1 94 ? -16.450 -11.392 -14.014 1.00 97.19 94 VAL A N 1
ATOM 759 C CA . VAL A 1 94 ? -16.458 -9.928 -14.136 1.00 97.19 94 VAL A CA 1
ATOM 760 C C . VAL A 1 94 ? -16.150 -9.520 -15.585 1.00 97.19 94 VAL A C 1
ATOM 762 O O . VAL A 1 94 ? -15.071 -9.832 -16.088 1.00 97.19 94 VAL A O 1
ATOM 765 N N . PRO A 1 95 ? -17.057 -8.803 -16.276 1.00 94.06 95 PRO A N 1
ATOM 766 C CA . PRO A 1 95 ? -16.911 -8.506 -17.699 1.00 94.06 95 PRO A CA 1
ATOM 767 C C . PRO A 1 95 ? -16.002 -7.289 -17.938 1.00 94.06 95 PRO A C 1
ATOM 769 O O . PRO A 1 95 ? -16.480 -6.193 -18.224 1.00 94.06 95 PRO A O 1
ATOM 772 N N . ILE A 1 96 ? -14.687 -7.480 -17.839 1.00 94.50 96 ILE A N 1
ATOM 773 C CA . ILE A 1 96 ? -13.681 -6.493 -18.266 1.00 94.50 96 ILE A CA 1
ATOM 774 C C . ILE A 1 96 ? -12.961 -6.961 -19.532 1.00 94.50 96 ILE A C 1
ATOM 776 O O . ILE A 1 96 ? -12.914 -8.153 -19.821 1.00 94.50 96 ILE A O 1
ATOM 780 N N . ARG A 1 97 ? -12.381 -6.028 -20.292 1.00 90.88 97 ARG A N 1
ATOM 781 C CA . ARG A 1 97 ? -11.494 -6.342 -21.427 1.00 90.88 97 ARG A CA 1
ATOM 782 C C . ARG A 1 97 ? -10.034 -6.310 -21.005 1.00 90.88 97 ARG A C 1
ATOM 784 O O . ARG A 1 97 ? -9.240 -7.116 -21.473 1.00 90.88 97 ARG A O 1
ATOM 791 N N . LYS A 1 98 ? -9.689 -5.368 -20.131 1.00 90.00 98 LYS A N 1
ATOM 792 C CA . LYS A 1 98 ? -8.343 -5.170 -19.592 1.00 90.00 98 LYS A CA 1
ATOM 793 C C . LYS A 1 98 ? -8.412 -4.631 -18.172 1.00 90.00 98 LYS A C 1
ATOM 795 O O . LYS A 1 98 ? -9.414 -4.048 -17.761 1.00 90.00 98 LYS A O 1
ATOM 800 N N . PHE A 1 99 ? -7.314 -4.769 -17.436 1.00 90.25 99 PHE A N 1
ATOM 801 C CA . PHE A 1 99 ? -7.232 -4.331 -16.042 1.00 90.25 99 PHE A CA 1
ATOM 802 C C . PHE A 1 99 ? -7.624 -2.855 -15.843 1.00 90.25 99 PHE A C 1
ATOM 804 O O . PHE A 1 99 ? -8.318 -2.521 -14.885 1.00 90.25 99 PHE A O 1
ATOM 811 N N . SER A 1 100 ? -7.264 -1.972 -16.785 1.00 88.56 100 SER A N 1
ATOM 812 C CA . SER A 1 100 ? -7.583 -0.543 -16.682 1.00 88.56 100 SER A CA 1
ATOM 813 C C . SER A 1 100 ? -9.086 -0.230 -16.693 1.00 88.56 100 SER A C 1
ATOM 815 O O . SER A 1 100 ? -9.483 0.852 -16.272 1.00 88.56 100 SER A O 1
ATOM 817 N N . ASP A 1 101 ? -9.940 -1.148 -17.151 1.00 89.50 101 ASP A N 1
ATOM 818 C CA . ASP A 1 101 ? -11.391 -0.926 -17.186 1.00 89.50 101 ASP A CA 1
ATOM 819 C C . ASP A 1 101 ? -11.975 -0.778 -15.768 1.00 89.50 101 ASP A C 1
ATOM 821 O O . ASP A 1 101 ? -12.958 -0.065 -15.559 1.00 89.50 101 ASP A O 1
ATOM 825 N N . LEU A 1 102 ? -11.307 -1.356 -14.761 1.00 92.12 102 LEU A N 1
ATOM 826 C CA . LEU A 1 102 ? -11.679 -1.223 -13.350 1.00 92.12 102 LEU A CA 1
ATOM 827 C C . LEU A 1 102 ? -11.591 0.225 -12.847 1.00 92.12 102 LEU A C 1
ATOM 829 O O . LEU A 1 102 ? -12.247 0.575 -11.862 1.00 92.12 102 LEU A O 1
ATOM 833 N N . TYR A 1 103 ? -10.813 1.096 -13.503 1.00 87.88 103 TYR A N 1
ATOM 834 C CA . TYR A 1 103 ? -10.764 2.512 -13.136 1.00 87.88 103 TYR A CA 1
ATOM 835 C C . TYR A 1 103 ? -12.069 3.247 -13.464 1.00 87.88 103 TYR A C 1
ATOM 837 O O . TYR A 1 103 ? -12.418 4.195 -12.761 1.00 87.88 103 TYR A O 1
ATOM 845 N N . HIS A 1 104 ? -12.816 2.771 -14.460 1.00 90.50 104 HIS A N 1
ATOM 846 C CA . HIS A 1 104 ? -14.023 3.426 -14.964 1.00 90.50 104 HIS A CA 1
ATOM 847 C C . HIS A 1 104 ? -15.318 2.744 -14.514 1.00 90.50 104 HIS A C 1
ATOM 849 O O . HIS A 1 104 ? -16.348 3.408 -14.420 1.00 90.50 104 HIS A O 1
ATOM 855 N N . ASP A 1 105 ? -15.273 1.453 -14.176 1.00 93.88 105 ASP A N 1
ATOM 856 C CA . ASP A 1 105 ? -16.432 0.709 -13.684 1.00 93.88 105 ASP A CA 1
ATOM 857 C C . ASP A 1 105 ? -16.280 0.346 -12.199 1.00 93.88 105 ASP A C 1
ATOM 859 O O . ASP A 1 105 ? -15.572 -0.590 -11.811 1.00 93.88 105 ASP A O 1
ATOM 863 N N . LYS A 1 106 ? -17.003 1.085 -11.346 1.00 93.81 106 LYS A N 1
ATOM 864 C CA . LYS A 1 106 ? -17.033 0.847 -9.898 1.00 93.81 106 LYS A CA 1
ATOM 865 C C . LYS A 1 106 ? -17.577 -0.546 -9.548 1.00 93.81 106 LYS A C 1
ATOM 867 O O . LYS A 1 106 ? -17.077 -1.164 -8.610 1.00 93.81 106 LYS A O 1
ATOM 872 N N . GLN A 1 107 ? -18.596 -1.039 -10.253 1.00 96.19 107 GLN A N 1
ATOM 873 C CA . GLN A 1 107 ? -19.210 -2.334 -9.945 1.00 96.19 107 GLN A CA 1
ATOM 874 C C . GLN A 1 107 ? -18.285 -3.485 -10.331 1.00 96.19 107 GLN A C 1
ATOM 876 O O . GLN A 1 107 ? -18.110 -4.412 -9.537 1.00 96.19 107 GLN A O 1
ATOM 881 N N . ALA A 1 108 ? -17.645 -3.400 -11.499 1.00 96.25 108 ALA A N 1
ATOM 882 C CA . ALA A 1 108 ? -16.604 -4.345 -11.887 1.00 96.25 108 ALA A CA 1
ATOM 883 C C . ALA A 1 108 ? -15.466 -4.347 -10.859 1.00 96.25 108 ALA A C 1
ATOM 885 O O . ALA A 1 108 ? -15.110 -5.404 -10.348 1.00 96.25 108 ALA A O 1
ATOM 886 N N . ARG A 1 109 ? -14.972 -3.167 -10.457 1.00 96.19 109 ARG A N 1
ATOM 887 C CA . ARG A 1 109 ? -13.931 -3.028 -9.425 1.00 96.19 109 ARG A CA 1
ATOM 888 C C . ARG A 1 109 ? -14.299 -3.720 -8.113 1.00 96.19 109 ARG A C 1
ATOM 890 O O . ARG A 1 109 ? -13.488 -4.485 -7.604 1.00 96.19 109 ARG A O 1
ATOM 897 N N . ILE A 1 110 ? -15.508 -3.498 -7.586 1.00 97.69 110 ILE A N 1
ATOM 898 C CA . ILE A 1 110 ? -15.974 -4.135 -6.339 1.00 97.69 110 ILE A CA 1
ATOM 899 C C . ILE A 1 110 ? -15.974 -5.660 -6.465 1.00 97.69 110 ILE A C 1
ATOM 901 O O . ILE A 1 110 ? -15.479 -6.352 -5.573 1.00 97.69 110 ILE A O 1
ATOM 905 N N . LYS A 1 111 ? -16.519 -6.189 -7.567 1.00 98.00 111 LYS A N 1
ATOM 906 C CA . LYS A 1 111 ? -16.581 -7.638 -7.805 1.00 98.00 111 LYS A CA 1
ATOM 907 C C . LYS A 1 111 ? -15.189 -8.257 -7.952 1.00 98.00 111 LYS A C 1
ATOM 909 O O . LYS A 1 111 ? -14.991 -9.382 -7.509 1.00 98.00 111 LYS A O 1
ATOM 914 N N . SER A 1 112 ? -14.228 -7.508 -8.491 1.00 98.19 112 SER A N 1
ATOM 915 C CA . SER A 1 112 ? -12.839 -7.944 -8.665 1.00 98.19 112 SER A CA 1
ATOM 916 C C . SER A 1 112 ? -12.000 -7.929 -7.385 1.00 98.19 112 SER A C 1
ATOM 918 O O . SER A 1 112 ? -10.937 -8.547 -7.370 1.00 98.19 112 SER A O 1
ATOM 920 N N . LEU A 1 113 ? -12.433 -7.256 -6.309 1.00 98.25 113 LEU A N 1
ATOM 921 C CA . LEU A 1 113 ? -11.619 -7.090 -5.094 1.00 98.25 113 LEU A CA 1
ATOM 922 C C . LEU A 1 113 ? -11.045 -8.401 -4.520 1.00 98.25 113 LEU A C 1
ATOM 924 O O . LEU A 1 113 ? -9.871 -8.387 -4.158 1.00 98.25 113 LEU A O 1
ATOM 928 N N . PRO A 1 114 ? -11.784 -9.531 -4.439 1.00 98.38 114 PRO A N 1
ATOM 929 C CA . PRO A 1 114 ? -11.219 -10.784 -3.933 1.00 98.38 114 PRO A CA 1
ATOM 930 C C . PRO A 1 114 ? -10.066 -11.316 -4.791 1.00 98.38 114 PRO A C 1
ATOM 932 O O . PRO A 1 114 ? -9.086 -11.827 -4.254 1.00 98.38 114 PRO A O 1
ATOM 935 N N . VAL A 1 115 ? -10.169 -11.174 -6.116 1.00 98.31 115 VAL A N 1
ATOM 936 C CA . VAL A 1 115 ? -9.107 -11.581 -7.043 1.00 98.31 115 VAL A CA 1
ATOM 937 C C . VAL A 1 115 ? -7.911 -10.647 -6.876 1.00 98.31 115 VAL A C 1
ATOM 939 O O . VAL A 1 115 ? -6.802 -11.112 -6.645 1.00 98.31 115 VAL A O 1
ATOM 942 N N . ILE A 1 116 ? -8.127 -9.329 -6.869 1.00 97.88 116 ILE A N 1
ATOM 943 C CA . ILE A 1 116 ? -7.041 -8.349 -6.711 1.00 97.88 116 ILE A CA 1
ATOM 944 C C . ILE A 1 116 ? -6.306 -8.551 -5.375 1.00 97.88 116 ILE A C 1
ATOM 946 O O . ILE A 1 116 ? -5.080 -8.604 -5.366 1.00 97.88 116 ILE A O 1
ATOM 950 N N . ALA A 1 117 ? -7.031 -8.757 -4.270 1.00 97.75 117 ALA A N 1
ATOM 951 C CA . ALA A 1 117 ? -6.448 -9.013 -2.951 1.00 97.75 117 ALA A CA 1
ATOM 952 C C . ALA A 1 117 ? -5.547 -10.260 -2.933 1.00 97.75 117 ALA A C 1
ATOM 954 O O . ALA A 1 117 ? -4.510 -10.271 -2.272 1.00 97.75 117 ALA A O 1
ATOM 955 N N . LYS A 1 118 ? -5.918 -11.305 -3.686 1.00 97.56 118 LYS A N 1
ATOM 956 C CA . LYS A 1 118 ? -5.082 -12.497 -3.865 1.00 97.56 118 LYS A CA 1
ATOM 957 C C . LYS A 1 118 ? -3.817 -12.172 -4.662 1.00 97.56 118 LYS A C 1
ATOM 959 O O . LYS A 1 118 ? -2.737 -12.585 -4.255 1.00 97.56 118 LYS A O 1
ATOM 964 N N . HIS A 1 119 ? -3.942 -11.442 -5.772 1.00 97.25 119 HIS A N 1
ATOM 965 C CA . HIS A 1 119 ? -2.810 -11.132 -6.652 1.00 97.25 119 HIS A CA 1
ATOM 966 C C . HIS A 1 119 ? -1.801 -10.170 -6.026 1.00 97.25 119 HIS A C 1
ATOM 968 O O . HIS A 1 119 ? -0.607 -10.365 -6.210 1.00 97.25 119 HIS A O 1
ATOM 974 N N . VAL A 1 120 ? -2.246 -9.186 -5.241 1.00 96.75 120 VAL A N 1
ATOM 975 C CA . VAL A 1 120 ? -1.357 -8.235 -4.545 1.00 96.75 120 VAL A CA 1
ATOM 976 C C . VAL A 1 120 ? -0.341 -8.944 -3.635 1.00 96.75 120 VAL A C 1
ATOM 978 O O . VAL A 1 120 ? 0.754 -8.431 -3.432 1.00 96.75 120 VAL A O 1
ATOM 981 N N . ARG A 1 121 ? -0.670 -10.141 -3.139 1.00 96.25 121 ARG A N 1
ATOM 982 C CA . ARG A 1 121 ? 0.191 -10.958 -2.267 1.00 96.25 121 ARG A CA 1
ATOM 983 C C . ARG A 1 121 ? 1.102 -11.932 -3.021 1.00 96.25 121 ARG A C 1
ATOM 985 O O . ARG A 1 121 ? 1.841 -12.690 -2.396 1.00 96.25 121 ARG A O 1
ATOM 992 N N . LEU A 1 122 ? 1.006 -11.983 -4.349 1.00 95.31 122 LEU A N 1
ATOM 993 C CA . LEU A 1 122 ? 1.904 -12.779 -5.184 1.00 95.31 122 LEU A CA 1
ATOM 994 C C . LEU A 1 122 ? 3.201 -12.007 -5.457 1.00 95.31 122 LEU A C 1
ATOM 996 O O . LEU A 1 122 ? 3.275 -10.789 -5.285 1.00 95.31 122 LEU A O 1
ATOM 1000 N N . ASP A 1 123 ? 4.226 -12.730 -5.905 1.00 93.06 123 ASP A N 1
ATOM 1001 C CA . ASP A 1 123 ? 5.555 -12.184 -6.200 1.00 93.06 123 ASP A CA 1
ATOM 1002 C C . ASP A 1 123 ? 5.577 -11.450 -7.554 1.00 93.06 123 ASP A C 1
ATOM 1004 O O . ASP A 1 123 ? 6.160 -11.898 -8.539 1.00 93.06 123 ASP A O 1
ATOM 1008 N N . TYR A 1 124 ? 4.845 -10.339 -7.620 1.00 93.69 124 TYR A N 1
ATOM 1009 C CA . TYR A 1 124 ? 4.864 -9.408 -8.745 1.00 93.69 124 TYR A CA 1
ATOM 1010 C C . TYR A 1 124 ? 5.939 -8.333 -8.559 1.00 93.69 124 TYR A C 1
ATOM 1012 O O . TYR A 1 124 ? 6.276 -8.006 -7.419 1.00 93.69 124 TYR A O 1
ATOM 1020 N N . PRO A 1 125 ? 6.402 -7.697 -9.656 1.00 93.12 125 PRO A N 1
ATOM 1021 C CA . PRO A 1 125 ? 7.148 -6.447 -9.569 1.00 93.12 125 PRO A CA 1
ATOM 1022 C C . PRO A 1 125 ? 6.441 -5.430 -8.680 1.00 93.12 125 PRO A C 1
ATOM 1024 O O . PRO A 1 125 ? 5.214 -5.295 -8.727 1.00 93.12 125 PRO A O 1
ATOM 1027 N N . ASP A 1 126 ? 7.220 -4.672 -7.919 1.00 93.75 126 ASP A N 1
ATOM 1028 C CA . ASP A 1 126 ? 6.724 -3.670 -6.978 1.00 93.75 126 ASP A CA 1
ATOM 1029 C C . ASP A 1 126 ? 5.771 -2.658 -7.641 1.00 93.75 126 ASP A C 1
ATOM 1031 O O . ASP A 1 126 ? 4.691 -2.383 -7.118 1.00 93.75 126 ASP A O 1
ATOM 1035 N N . GLN A 1 127 ? 6.095 -2.187 -8.847 1.00 92.19 127 GLN A N 1
ATOM 1036 C CA . GLN A 1 127 ? 5.246 -1.286 -9.626 1.00 92.19 127 GLN A CA 1
ATOM 1037 C C . GLN A 1 127 ? 3.891 -1.916 -9.983 1.00 92.19 127 GLN A C 1
ATOM 1039 O O . GLN A 1 127 ? 2.854 -1.252 -9.914 1.00 92.19 127 GLN A O 1
ATOM 1044 N N . VAL A 1 128 ? 3.881 -3.198 -10.358 1.00 93.94 128 VAL A N 1
ATOM 1045 C CA . VAL A 1 128 ? 2.651 -3.935 -10.677 1.00 93.94 128 VAL A CA 1
ATOM 1046 C C . VAL A 1 128 ? 1.812 -4.099 -9.417 1.00 93.94 128 VAL A C 1
ATOM 1048 O O . VAL A 1 128 ? 0.620 -3.790 -9.431 1.00 93.94 128 VAL A O 1
ATOM 1051 N N . LYS A 1 129 ? 2.439 -4.513 -8.313 1.00 96.25 129 LYS A N 1
ATOM 1052 C CA . LYS A 1 129 ? 1.786 -4.671 -7.012 1.00 96.25 129 LYS A CA 1
ATOM 1053 C C . LYS A 1 129 ? 1.167 -3.357 -6.528 1.00 96.25 129 LYS A C 1
ATOM 1055 O O . LYS A 1 129 ? 0.003 -3.342 -6.132 1.00 96.25 129 LYS A O 1
ATOM 1060 N N . GLY A 1 130 ? 1.896 -2.245 -6.648 1.00 95.19 130 GLY A N 1
ATOM 1061 C CA . GLY A 1 130 ? 1.401 -0.901 -6.345 1.00 95.19 130 GLY A CA 1
ATOM 1062 C C . GLY A 1 130 ? 0.200 -0.509 -7.207 1.00 95.19 130 GLY A C 1
ATOM 1063 O O . GLY A 1 130 ? -0.809 -0.037 -6.682 1.00 95.19 130 GLY A O 1
ATOM 1064 N N . GLY A 1 131 ? 0.256 -0.772 -8.517 1.00 94.44 131 GLY A N 1
ATOM 1065 C CA . GLY A 1 131 ? -0.863 -0.531 -9.434 1.00 94.44 131 GLY A CA 1
ATOM 1066 C C . GLY A 1 131 ? -2.106 -1.367 -9.106 1.00 94.44 131 GLY A C 1
ATOM 1067 O O . GLY A 1 131 ? -3.220 -0.839 -9.097 1.00 94.44 131 GLY A O 1
ATOM 1068 N N . MET A 1 132 ? -1.923 -2.649 -8.773 1.00 96.25 132 MET A N 1
ATOM 1069 C CA . MET A 1 132 ? -3.001 -3.534 -8.319 1.00 96.25 132 MET A CA 1
ATOM 1070 C C . MET A 1 132 ? -3.634 -3.011 -7.029 1.00 96.25 132 MET A C 1
ATOM 1072 O O . MET A 1 132 ? -4.847 -2.800 -6.983 1.00 96.25 132 MET A O 1
ATOM 1076 N N . ALA A 1 133 ? -2.819 -2.730 -6.011 1.00 97.31 133 ALA A N 1
ATOM 1077 C CA . ALA A 1 133 ? -3.284 -2.220 -4.727 1.00 97.31 133 ALA A CA 1
ATOM 1078 C C . ALA A 1 133 ? -4.045 -0.895 -4.876 1.00 97.31 133 ALA A C 1
ATOM 1080 O O . ALA A 1 133 ? -5.121 -0.748 -4.302 1.00 97.31 133 ALA A O 1
ATOM 1081 N N . ALA A 1 134 ? -3.570 0.027 -5.720 1.00 95.00 134 ALA A N 1
ATOM 1082 C CA . ALA A 1 134 ? -4.232 1.311 -5.953 1.00 95.00 134 ALA A CA 1
ATOM 1083 C C . ALA A 1 134 ? -5.684 1.163 -6.449 1.00 95.00 134 ALA A C 1
ATOM 1085 O O . ALA A 1 134 ? -6.528 1.998 -6.133 1.00 95.00 134 ALA A O 1
ATOM 1086 N N . THR A 1 135 ? -6.031 0.084 -7.163 1.00 95.69 135 THR A N 1
ATOM 1087 C CA . THR A 1 135 ? -7.436 -0.169 -7.548 1.00 95.69 135 THR A CA 1
ATOM 1088 C C . THR A 1 135 ? -8.338 -0.548 -6.375 1.00 95.69 135 THR A C 1
ATOM 1090 O O . THR A 1 135 ? -9.557 -0.431 -6.479 1.00 95.69 135 THR A O 1
ATOM 1093 N N . MET A 1 136 ? -7.767 -0.952 -5.240 1.00 97.81 136 MET A N 1
ATOM 1094 C CA . MET A 1 136 ? -8.488 -1.272 -4.009 1.00 97.81 136 MET A CA 1
ATOM 1095 C C . MET A 1 136 ? -8.723 -0.041 -3.117 1.00 97.81 136 MET A C 1
ATOM 1097 O O . MET A 1 136 ? -9.175 -0.192 -1.985 1.00 97.81 136 MET A O 1
ATOM 1101 N N . ASN A 1 137 ? -8.476 1.183 -3.604 1.00 96.88 137 ASN A N 1
ATOM 1102 C CA . ASN A 1 137 ? -8.675 2.444 -2.874 1.00 96.88 137 ASN A CA 1
ATOM 1103 C C . ASN A 1 137 ? -10.154 2.848 -2.668 1.00 96.88 137 ASN A C 1
ATOM 1105 O O . ASN A 1 137 ? -10.526 4.017 -2.770 1.00 96.88 137 ASN A O 1
ATOM 1109 N N . ILE A 1 138 ? -11.016 1.884 -2.346 1.00 97.00 138 ILE A N 1
ATOM 1110 C CA . ILE A 1 138 ? -12.455 2.065 -2.144 1.00 97.00 138 ILE A CA 1
ATOM 1111 C C . ILE A 1 138 ? -12.905 1.449 -0.818 1.00 97.00 138 ILE A C 1
ATOM 1113 O O . ILE A 1 138 ? -12.321 0.487 -0.325 1.00 97.00 138 ILE A O 1
ATOM 1117 N N . ARG A 1 139 ? -13.980 1.986 -0.235 1.00 97.19 139 ARG A N 1
ATOM 1118 C CA . ARG A 1 139 ? -14.480 1.562 1.085 1.00 97.19 139 ARG A CA 1
ATOM 1119 C C . ARG A 1 139 ? -14.889 0.088 1.117 1.00 97.19 139 ARG A C 1
ATOM 1121 O O . ARG A 1 139 ? -14.775 -0.564 2.146 1.00 97.19 139 ARG A O 1
ATOM 1128 N N . GLU A 1 140 ? -15.358 -0.445 -0.004 1.00 98.12 140 GLU A N 1
ATOM 1129 C CA . GLU A 1 140 ? -15.769 -1.840 -0.155 1.00 98.12 140 GLU A CA 1
ATOM 1130 C C . GLU A 1 140 ? -14.597 -2.829 0.029 1.00 98.12 140 GLU A C 1
ATOM 1132 O O . GLU A 1 140 ? -14.826 -4.008 0.306 1.00 98.12 140 GLU A O 1
ATOM 1137 N N . ALA A 1 141 ? -13.347 -2.352 -0.047 1.00 98.25 141 ALA A N 1
ATOM 1138 C CA . ALA A 1 141 ? -12.149 -3.135 0.241 1.00 98.25 141 ALA A CA 1
ATOM 1139 C C . ALA A 1 141 ? -11.797 -3.222 1.741 1.00 98.25 141 ALA A C 1
ATOM 1141 O O . ALA A 1 141 ? -10.814 -3.871 2.080 1.00 98.25 141 ALA A O 1
ATOM 1142 N N . ASP A 1 142 ? -12.596 -2.636 2.646 1.00 98.56 142 ASP A N 1
ATOM 1143 C CA . ASP A 1 142 ? -12.368 -2.639 4.106 1.00 98.56 142 ASP A CA 1
ATOM 1144 C C . ASP A 1 142 ? -12.053 -4.033 4.673 1.00 98.56 142 ASP A C 1
ATOM 1146 O O . ASP A 1 142 ? -11.199 -4.183 5.539 1.00 98.56 142 ASP A O 1
ATOM 1150 N N . LYS A 1 143 ? -12.702 -5.080 4.153 1.00 98.31 143 LYS A N 1
ATOM 1151 C CA . LYS A 1 143 ? -12.471 -6.462 4.598 1.00 98.31 143 LYS A CA 1
ATOM 1152 C C . LYS A 1 143 ? -11.073 -7.011 4.284 1.00 98.31 143 LYS A C 1
ATOM 1154 O O . LYS A 1 143 ? -10.708 -7.994 4.906 1.00 98.31 143 LYS A O 1
ATOM 1159 N N . PHE A 1 144 ? -10.342 -6.397 3.353 1.00 98.56 144 PHE A N 1
ATOM 1160 C CA . PHE A 1 144 ? -8.991 -6.797 2.938 1.00 98.56 144 PHE A CA 1
ATOM 1161 C C . PHE A 1 144 ? -7.890 -5.926 3.556 1.00 98.56 144 PHE A C 1
ATOM 1163 O O . PHE A 1 144 ? -6.712 -6.090 3.251 1.00 98.56 144 PHE A O 1
ATOM 1170 N N . VAL A 1 145 ? -8.255 -4.935 4.377 1.00 98.56 145 VAL A N 1
ATOM 1171 C CA . VAL A 1 145 ? -7.289 -4.016 4.993 1.00 98.56 145 VAL A CA 1
ATOM 1172 C C . VAL A 1 145 ? -6.241 -4.742 5.847 1.00 98.56 145 VAL A C 1
ATOM 1174 O O . VAL A 1 145 ? -5.078 -4.356 5.740 1.00 98.56 145 VAL A O 1
ATOM 1177 N N . PRO A 1 146 ? -6.571 -5.772 6.657 1.00 98.44 146 PRO A N 1
ATOM 1178 C CA . PRO A 1 146 ? -5.554 -6.529 7.388 1.00 98.44 146 PRO A CA 1
ATOM 1179 C C . PRO A 1 146 ? -4.474 -7.114 6.470 1.00 98.44 146 PRO A C 1
ATOM 1181 O O . PRO A 1 146 ? -3.287 -6.904 6.708 1.00 98.44 146 PRO A O 1
ATOM 1184 N N . GLU A 1 147 ? -4.878 -7.755 5.374 1.00 98.19 147 GLU A N 1
ATOM 1185 C CA . GLU A 1 147 ? -3.971 -8.355 4.396 1.00 98.19 147 GLU A CA 1
ATOM 1186 C C . GLU A 1 147 ? -3.142 -7.297 3.660 1.00 98.19 147 GLU A C 1
ATOM 1188 O O . GLU A 1 147 ? -1.957 -7.502 3.405 1.00 98.19 147 GLU A O 1
ATOM 1193 N N . LEU A 1 148 ? -3.734 -6.140 3.352 1.00 98.50 148 LEU A N 1
ATOM 1194 C CA . LEU A 1 148 ? -3.008 -5.023 2.745 1.00 98.50 148 LEU A CA 1
ATOM 1195 C C . LEU A 1 148 ? -1.953 -4.441 3.698 1.00 98.50 148 LEU A C 1
ATOM 1197 O O . LEU A 1 148 ? -0.876 -4.066 3.243 1.00 98.50 148 LEU A O 1
ATOM 1201 N N . ILE A 1 149 ? -2.231 -4.377 5.006 1.00 98.50 149 ILE A N 1
ATOM 1202 C CA . ILE A 1 149 ? -1.259 -3.928 6.016 1.00 98.50 149 ILE A CA 1
ATOM 1203 C C . ILE A 1 149 ? -0.092 -4.915 6.124 1.00 98.50 149 ILE A C 1
ATOM 1205 O O . ILE A 1 149 ? 1.060 -4.484 6.199 1.00 98.50 149 ILE A O 1
ATOM 1209 N N . GLU A 1 150 ? -0.369 -6.221 6.127 1.00 97.94 150 GLU A N 1
ATOM 1210 C CA . GLU A 1 150 ? 0.674 -7.255 6.106 1.00 97.94 150 GLU A CA 1
ATOM 1211 C C . GLU A 1 150 ? 1.571 -7.106 4.874 1.00 97.94 150 GLU A C 1
ATOM 1213 O O . GLU A 1 150 ? 2.796 -7.057 5.005 1.00 97.94 150 GLU A O 1
ATOM 1218 N N . GLU A 1 151 ? 0.965 -6.957 3.693 1.00 98.00 151 GLU A N 1
ATOM 1219 C CA . GLU A 1 151 ? 1.707 -6.790 2.445 1.00 98.00 151 GLU A CA 1
ATOM 1220 C C . GLU A 1 151 ? 2.506 -5.480 2.425 1.00 98.00 151 GLU A C 1
ATOM 1222 O O . GLU A 1 151 ? 3.660 -5.472 2.005 1.00 98.00 151 GLU A O 1
ATOM 1227 N N . PHE A 1 152 ? 1.949 -4.380 2.942 1.00 98.25 152 PHE A N 1
ATOM 1228 C CA . PHE A 1 152 ? 2.652 -3.100 3.065 1.00 98.25 152 PHE A CA 1
ATOM 1229 C C . PHE A 1 152 ? 3.915 -3.217 3.922 1.00 98.25 152 PHE A C 1
ATOM 1231 O O . PHE A 1 152 ? 4.991 -2.786 3.503 1.00 98.25 152 PHE A O 1
ATOM 1238 N N . LYS A 1 153 ? 3.816 -3.859 5.093 1.00 97.19 153 LYS A N 1
ATOM 1239 C CA . LYS A 1 153 ? 4.972 -4.103 5.971 1.00 97.19 153 LYS A CA 1
ATOM 1240 C C . LYS A 1 153 ? 6.006 -5.014 5.304 1.00 97.19 153 LYS A C 1
ATOM 1242 O O . LYS A 1 153 ? 7.208 -4.782 5.440 1.00 97.19 153 LYS A O 1
ATOM 1247 N N . LEU A 1 154 ? 5.557 -6.033 4.568 1.00 96.56 154 LEU A N 1
ATOM 1248 C CA . LEU A 1 154 ? 6.441 -6.927 3.822 1.00 96.56 154 LEU A CA 1
ATOM 1249 C C . LEU A 1 154 ? 7.198 -6.182 2.714 1.00 96.56 154 LEU A C 1
ATOM 1251 O O . LEU A 1 154 ? 8.421 -6.306 2.632 1.00 96.56 154 LEU A O 1
ATOM 1255 N N . CYS A 1 155 ? 6.496 -5.383 1.909 1.00 96.31 155 CYS A N 1
ATOM 1256 C CA . CYS A 1 155 ? 7.085 -4.569 0.845 1.00 96.31 155 CYS A CA 1
ATOM 1257 C C . CYS A 1 155 ? 8.101 -3.570 1.409 1.00 96.31 155 CYS A C 1
ATOM 1259 O O . CYS A 1 155 ? 9.202 -3.446 0.873 1.00 96.31 155 CYS A O 1
ATOM 1261 N N . ALA A 1 156 ? 7.779 -2.916 2.532 1.00 95.62 156 ALA A N 1
ATOM 1262 C CA . ALA A 1 156 ? 8.688 -1.983 3.195 1.00 95.62 156 ALA A CA 1
ATOM 1263 C C . ALA A 1 156 ? 9.975 -2.691 3.642 1.00 95.62 156 ALA A C 1
ATOM 1265 O O . ALA A 1 156 ? 11.076 -2.231 3.348 1.00 95.62 156 ALA A O 1
ATOM 1266 N N . LYS A 1 157 ? 9.852 -3.878 4.253 1.00 95.38 157 LYS A N 1
ATOM 1267 C CA . LYS A 1 157 ? 11.000 -4.702 4.661 1.00 95.38 157 LYS A CA 1
ATOM 1268 C C . LYS A 1 157 ? 11.860 -5.163 3.478 1.00 95.38 157 LYS A C 1
ATOM 1270 O O . LYS A 1 157 ? 13.074 -5.287 3.622 1.00 95.38 157 LYS A O 1
ATOM 1275 N N . LYS A 1 158 ? 11.243 -5.442 2.328 1.00 94.88 158 LYS A N 1
ATOM 1276 C CA . LYS A 1 158 ? 11.932 -5.840 1.091 1.00 94.88 158 LYS A CA 1
ATOM 1277 C C . LYS A 1 158 ? 12.478 -4.660 0.279 1.00 94.88 158 LYS A C 1
ATOM 1279 O O . LYS A 1 158 ? 13.142 -4.895 -0.726 1.00 94.88 158 LYS A O 1
ATOM 1284 N N . ASN A 1 159 ? 12.228 -3.420 0.704 1.00 93.88 159 ASN A N 1
ATOM 1285 C CA . ASN A 1 159 ? 12.564 -2.210 -0.047 1.00 93.88 159 ASN A CA 1
ATOM 1286 C C . ASN A 1 159 ? 11.887 -2.153 -1.440 1.00 93.88 159 ASN A C 1
ATOM 1288 O O . ASN A 1 159 ? 12.457 -1.639 -2.400 1.00 93.88 159 ASN A O 1
ATOM 1292 N N . GLU A 1 160 ? 10.658 -2.675 -1.549 1.00 94.06 160 GLU A N 1
ATOM 1293 C CA . GLU A 1 160 ? 9.794 -2.609 -2.743 1.00 94.06 160 GLU A CA 1
ATOM 1294 C C . GLU A 1 160 ? 9.103 -1.234 -2.820 1.00 94.06 160 GLU A C 1
ATOM 1296 O O . GLU A 1 160 ? 7.889 -1.095 -2.644 1.00 94.06 160 GLU A O 1
ATOM 1301 N N . LEU A 1 161 ? 9.902 -0.182 -3.015 1.00 92.50 161 LEU A N 1
ATOM 1302 C CA . LEU A 1 161 ? 9.469 1.207 -2.839 1.00 92.50 161 LEU A CA 1
ATOM 1303 C C . LEU A 1 161 ? 8.330 1.625 -3.779 1.00 92.50 161 LEU A C 1
ATOM 1305 O O . LEU A 1 161 ? 7.517 2.462 -3.391 1.00 92.50 161 LEU A O 1
ATOM 1309 N N . LEU A 1 162 ? 8.220 1.044 -4.982 1.00 93.88 162 LEU A N 1
ATOM 1310 C CA . LEU A 1 162 ? 7.149 1.406 -5.921 1.00 93.88 162 LEU A CA 1
ATOM 1311 C C . LEU A 1 162 ? 5.790 0.788 -5.554 1.00 93.88 162 LEU A C 1
ATOM 1313 O O . LEU A 1 162 ? 4.760 1.259 -6.039 1.00 93.88 162 LEU A O 1
ATOM 1317 N N . ALA A 1 163 ? 5.758 -0.222 -4.677 1.00 96.44 163 ALA A N 1
ATOM 1318 C CA . ALA A 1 163 ? 4.513 -0.818 -4.193 1.00 96.44 163 ALA A CA 1
ATOM 1319 C C . ALA A 1 163 ? 3.862 0.017 -3.078 1.00 96.44 163 ALA A C 1
ATOM 1321 O O . ALA A 1 163 ? 2.631 0.070 -2.968 1.00 96.44 163 ALA A O 1
ATOM 1322 N N . LEU A 1 164 ? 4.684 0.679 -2.254 1.00 97.25 164 LEU A N 1
ATOM 1323 C CA . LEU A 1 164 ? 4.252 1.338 -1.018 1.00 97.25 164 LEU A CA 1
ATOM 1324 C C . LEU A 1 164 ? 3.169 2.410 -1.224 1.00 97.25 164 LEU A C 1
ATOM 1326 O O . LEU A 1 164 ? 2.182 2.354 -0.486 1.00 97.25 164 LEU A O 1
ATOM 1330 N N . PRO A 1 165 ? 3.257 3.326 -2.213 1.00 97.12 165 PRO A N 1
ATOM 1331 C CA . PRO A 1 165 ? 2.246 4.370 -2.377 1.00 97.12 165 PRO A CA 1
ATOM 1332 C C . PRO A 1 165 ? 0.854 3.804 -2.679 1.00 97.12 165 PRO A C 1
ATOM 1334 O O . PRO A 1 165 ? -0.138 4.239 -2.091 1.00 97.12 165 PRO A O 1
ATOM 1337 N N . GLY A 1 166 ? 0.780 2.799 -3.560 1.00 97.25 166 GLY A N 1
ATOM 1338 C CA . GLY A 1 166 ? -0.47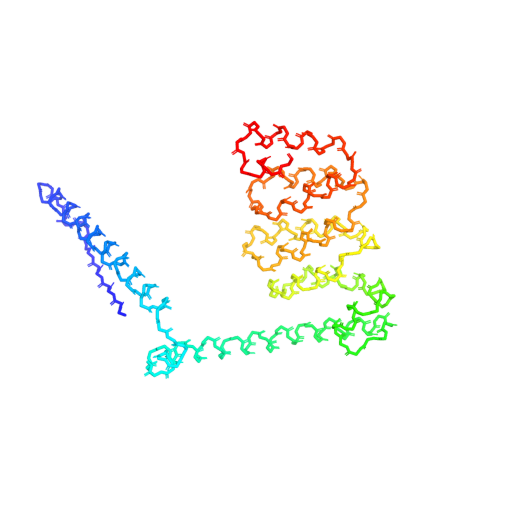8 2.153 -3.937 1.00 97.25 166 GLY A CA 1
ATOM 1339 C C . GLY A 1 166 ? -1.108 1.379 -2.779 1.00 97.25 166 GLY A C 1
ATOM 1340 O O . GLY A 1 166 ? -2.312 1.485 -2.543 1.00 97.25 166 GLY A O 1
ATOM 1341 N N . LEU A 1 167 ? -0.290 0.657 -2.005 1.00 98.44 167 LEU A N 1
ATOM 1342 C CA . LEU A 1 167 ? -0.727 -0.055 -0.800 1.00 98.44 167 LEU A CA 1
ATOM 1343 C C . LEU A 1 167 ? -1.198 0.911 0.295 1.00 98.44 167 LEU A C 1
ATOM 1345 O O . LEU A 1 167 ? -2.288 0.738 0.842 1.00 98.44 167 LEU A O 1
ATOM 1349 N N . ALA A 1 168 ? -0.429 1.960 0.588 1.00 98.44 168 ALA A N 1
ATOM 1350 C CA . ALA A 1 168 ? -0.786 2.947 1.601 1.00 98.44 168 ALA A CA 1
ATOM 1351 C C . ALA A 1 168 ? -2.066 3.715 1.231 1.00 98.44 168 ALA A C 1
ATOM 1353 O O . ALA A 1 168 ? -2.910 3.967 2.096 1.00 98.44 168 ALA A O 1
ATOM 1354 N N . GLU A 1 169 ? -2.260 4.046 -0.050 1.00 98.00 169 GLU A N 1
ATOM 1355 C CA . GLU A 1 169 ? -3.502 4.643 -0.543 1.00 98.00 169 GLU A CA 1
ATOM 1356 C C . GLU A 1 169 ? -4.702 3.695 -0.409 1.00 98.00 169 GLU A C 1
ATOM 1358 O O . GLU A 1 169 ? -5.767 4.125 0.053 1.00 98.00 169 GLU A O 1
ATOM 1363 N N . ALA A 1 170 ? -4.530 2.416 -0.758 1.00 98.44 170 ALA A N 1
ATOM 1364 C CA . ALA A 1 170 ? -5.562 1.396 -0.611 1.00 98.44 170 ALA A CA 1
ATOM 1365 C C . ALA A 1 170 ? -6.008 1.262 0.850 1.00 98.44 170 ALA A C 1
ATOM 1367 O O . ALA A 1 170 ? -7.192 1.413 1.154 1.00 98.44 170 ALA A O 1
ATOM 1368 N N . ILE A 1 171 ? -5.047 1.086 1.764 1.00 98.69 171 ILE A N 1
ATOM 1369 C CA . ILE A 1 171 ? -5.275 0.983 3.210 1.00 98.69 171 ILE A CA 1
ATOM 1370 C C . ILE A 1 171 ? -5.987 2.238 3.730 1.00 98.69 171 ILE A C 1
ATOM 1372 O O . ILE A 1 171 ? -7.042 2.143 4.355 1.00 98.69 171 ILE A O 1
ATOM 1376 N N . SER A 1 172 ? -5.449 3.427 3.440 1.00 98.19 172 SER A N 1
ATOM 1377 C CA . SER A 1 172 ? -5.993 4.717 3.888 1.00 98.19 172 SER A CA 1
ATOM 1378 C C . SER A 1 172 ? -7.433 4.953 3.419 1.00 98.19 172 SER A C 1
ATOM 1380 O O . SER A 1 172 ? -8.260 5.509 4.151 1.00 98.19 172 SER A O 1
ATOM 1382 N N . SER A 1 173 ? -7.754 4.538 2.195 1.00 97.88 173 SER A N 1
ATOM 1383 C CA . SER A 1 173 ? -9.068 4.770 1.596 1.00 97.88 173 SER A CA 1
ATOM 1384 C C . SER A 1 173 ? -10.103 3.737 2.034 1.00 97.88 173 SER A C 1
ATOM 1386 O O . SER A 1 173 ? -11.253 4.105 2.289 1.00 97.88 173 SER A O 1
ATOM 1388 N N . ALA A 1 174 ? -9.695 2.474 2.165 1.00 98.06 174 ALA A N 1
ATOM 1389 C CA . ALA A 1 174 ? -10.571 1.364 2.517 1.00 98.06 174 ALA A CA 1
ATOM 1390 C C . ALA A 1 174 ? -10.864 1.275 4.025 1.00 98.06 174 ALA A C 1
ATOM 1392 O O . ALA A 1 174 ? -11.982 0.937 4.409 1.00 98.06 174 ALA A O 1
ATOM 1393 N N . ALA A 1 175 ? -9.893 1.613 4.881 1.00 98.19 175 ALA A N 1
ATOM 1394 C CA . ALA A 1 175 ? -9.959 1.409 6.329 1.00 98.19 175 ALA A CA 1
ATOM 1395 C C . ALA A 1 175 ? -11.155 2.096 7.006 1.00 98.19 175 ALA A C 1
ATOM 1397 O O . ALA A 1 175 ? -11.209 3.324 7.099 1.00 98.19 175 ALA A O 1
ATOM 1398 N N . SER A 1 176 ? -12.089 1.327 7.566 1.00 97.62 176 SER A N 1
ATOM 1399 C CA . SER A 1 176 ? -13.128 1.823 8.479 1.00 97.62 176 SER A CA 1
ATOM 1400 C C . SER A 1 176 ? -12.595 2.130 9.890 1.00 97.62 176 SER A C 1
ATOM 1402 O O . SER A 1 176 ? -11.404 2.002 10.174 1.00 97.62 176 SER A O 1
ATOM 1404 N N . SER A 1 177 ? -13.484 2.561 10.794 1.00 97.19 177 SER A N 1
ATOM 1405 C CA . SER A 1 177 ? -13.137 2.936 12.174 1.00 97.19 177 SER A CA 1
ATOM 1406 C C . SER A 1 177 ? -12.425 1.825 12.953 1.00 97.19 177 SER A C 1
ATOM 1408 O O . SER A 1 177 ? -11.574 2.118 13.789 1.00 97.19 177 SER A O 1
ATOM 1410 N N . LYS A 1 178 ? -12.714 0.556 12.643 1.00 97.69 178 LYS A N 1
ATOM 1411 C CA . LYS A 1 178 ? -12.102 -0.611 13.297 1.00 97.69 178 LYS A CA 1
ATOM 1412 C C . LYS A 1 178 ? -10.594 -0.741 13.041 1.00 97.69 178 LYS A C 1
ATOM 1414 O O . LYS A 1 178 ? -9.904 -1.399 13.807 1.00 97.69 178 LYS A O 1
ATOM 1419 N N . HIS A 1 179 ? -10.083 -0.109 11.983 1.00 98.56 179 HIS A N 1
ATOM 1420 C CA . HIS A 1 179 ? -8.671 -0.173 11.596 1.00 98.56 179 HIS A CA 1
ATOM 1421 C C . HIS A 1 179 ? -7.854 1.037 12.055 1.00 98.56 179 HIS A C 1
ATOM 1423 O O . HIS A 1 179 ? -6.638 1.040 11.893 1.00 98.56 179 HIS A O 1
ATOM 1429 N N . LEU A 1 180 ? -8.486 2.061 12.637 1.00 98.25 180 LEU A N 1
ATOM 1430 C CA . LEU A 1 180 ? -7.785 3.275 13.065 1.00 98.25 180 LEU A CA 1
ATOM 1431 C C . LEU A 1 180 ? -6.656 3.013 14.079 1.00 98.25 180 LEU A C 1
ATOM 1433 O O . LEU A 1 180 ? -5.621 3.656 13.927 1.00 98.25 180 LEU A O 1
ATOM 1437 N N . PRO A 1 181 ? -6.770 2.068 15.039 1.00 98.50 181 PRO A N 1
ATOM 1438 C CA . PRO A 1 181 ? -5.640 1.708 15.899 1.00 98.50 181 PRO A CA 1
ATOM 1439 C C . PRO A 1 181 ? -4.416 1.229 15.105 1.00 98.50 181 PRO A C 1
ATOM 1441 O O . PRO A 1 181 ? -3.319 1.737 15.309 1.00 98.50 181 PRO A O 1
ATOM 1444 N N . ALA A 1 182 ? -4.614 0.351 14.117 1.00 98.44 182 ALA A N 1
ATOM 1445 C CA . ALA A 1 182 ? -3.525 -0.125 13.263 1.00 98.44 182 ALA A CA 1
ATOM 1446 C C . ALA A 1 182 ? -2.916 1.008 12.416 1.00 98.44 182 ALA A C 1
ATOM 1448 O O . ALA A 1 182 ? -1.707 1.055 12.216 1.00 98.44 182 ALA A O 1
ATOM 1449 N N . LEU A 1 183 ? -3.732 1.959 11.942 1.00 98.44 183 LEU A N 1
ATOM 1450 C CA . LEU A 1 183 ? -3.219 3.129 11.221 1.00 98.44 183 LEU A CA 1
ATOM 1451 C C . LEU A 1 183 ? -2.416 4.067 12.126 1.00 98.44 183 LEU A C 1
ATOM 1453 O O . LEU A 1 183 ? -1.454 4.673 11.658 1.00 98.44 183 LEU A O 1
ATOM 1457 N N . ALA A 1 184 ? -2.793 4.194 13.400 1.00 98.44 184 ALA A N 1
ATOM 1458 C CA . ALA A 1 184 ? -2.024 4.955 14.379 1.00 98.44 184 ALA A CA 1
ATOM 1459 C C . ALA A 1 184 ? -0.647 4.321 14.612 1.00 98.44 184 ALA A C 1
ATOM 1461 O O . ALA A 1 184 ? 0.353 5.028 14.542 1.00 98.44 184 ALA A O 1
ATOM 1462 N N . GLU A 1 185 ? -0.581 2.997 14.769 1.00 98.31 185 GLU A N 1
ATOM 1463 C CA . GLU A 1 185 ? 0.692 2.270 14.867 1.00 98.31 185 GLU A CA 1
ATOM 1464 C C . GLU A 1 185 ? 1.567 2.479 13.625 1.00 98.31 185 GLU A C 1
ATOM 1466 O O . GLU A 1 185 ? 2.726 2.867 13.744 1.00 98.31 185 GLU A O 1
ATOM 1471 N N . LEU A 1 186 ? 1.001 2.307 12.424 1.00 98.19 186 LEU A N 1
ATOM 1472 C CA . LEU A 1 186 ? 1.725 2.541 11.169 1.00 98.19 186 LEU A CA 1
ATOM 1473 C C . LEU A 1 186 ? 2.208 3.993 11.033 1.00 98.19 186 LEU A C 1
ATOM 1475 O O . LEU A 1 186 ? 3.268 4.238 10.471 1.00 98.19 186 LEU A O 1
ATOM 1479 N N . SER A 1 187 ? 1.451 4.966 11.546 1.00 98.06 187 SER A N 1
ATOM 1480 C CA . SER A 1 187 ? 1.840 6.382 11.506 1.00 98.06 187 SER A CA 1
ATOM 1481 C C . SER A 1 187 ? 3.053 6.691 12.389 1.00 98.06 187 SER A C 1
ATOM 1483 O O . SER A 1 187 ? 3.752 7.670 12.139 1.00 98.06 187 SER A O 1
ATOM 1485 N N . LEU A 1 188 ? 3.304 5.880 13.418 1.00 97.88 188 LEU A N 1
ATOM 1486 C CA . LEU A 1 188 ? 4.391 6.078 14.381 1.00 97.88 188 LEU A CA 1
ATOM 1487 C C . LEU A 1 188 ? 5.668 5.307 14.016 1.00 97.88 188 LEU A C 1
ATOM 1489 O O . LEU A 1 188 ? 6.739 5.624 14.526 1.00 97.88 188 LEU A O 1
ATOM 1493 N N . ASP A 1 189 ? 5.585 4.327 13.118 1.00 96.44 189 ASP A N 1
ATOM 1494 C CA . ASP A 1 189 ? 6.723 3.491 12.729 1.00 96.44 189 ASP A CA 1
ATOM 1495 C C . ASP A 1 189 ? 7.629 4.182 11.698 1.00 96.44 189 ASP A C 1
ATOM 1497 O O . ASP A 1 189 ? 7.438 4.067 10.487 1.00 96.44 189 ASP A O 1
ATOM 1501 N N . SER A 1 190 ? 8.662 4.876 12.177 1.00 93.75 190 SER A N 1
ATOM 1502 C CA . SER A 1 190 ? 9.603 5.644 11.348 1.00 93.75 190 SER A CA 1
ATOM 1503 C C . SER A 1 190 ? 10.312 4.854 10.246 1.00 93.75 190 SER A C 1
ATOM 1505 O O . SER A 1 190 ? 10.804 5.462 9.294 1.00 93.75 190 SER A O 1
ATOM 1507 N N . THR A 1 191 ? 10.315 3.520 10.306 1.00 91.62 191 THR A N 1
ATOM 1508 C CA . THR A 1 191 ? 10.904 2.675 9.259 1.00 91.62 191 THR A CA 1
ATOM 1509 C C . THR A 1 191 ? 10.077 2.641 7.971 1.00 91.62 191 THR A C 1
ATOM 1511 O O . THR A 1 191 ? 10.599 2.284 6.917 1.00 91.62 191 THR A O 1
ATOM 1514 N N . LEU A 1 192 ? 8.809 3.063 8.024 1.00 91.75 192 LEU A N 1
ATOM 1515 C CA . LEU A 1 192 ? 7.870 3.048 6.895 1.00 91.75 192 LEU A CA 1
ATOM 1516 C C . LEU A 1 192 ? 7.946 4.311 6.015 1.00 91.75 192 LEU A C 1
ATOM 1518 O O . LEU A 1 192 ? 7.179 4.446 5.060 1.00 91.75 192 LEU A O 1
ATOM 1522 N N . GLY A 1 193 ? 8.860 5.236 6.325 1.00 90.12 193 GLY A N 1
ATOM 1523 C CA . GLY A 1 193 ? 9.131 6.425 5.515 1.00 90.12 193 GLY A CA 1
ATOM 1524 C C . GLY A 1 193 ? 7.958 7.407 5.435 1.00 90.12 193 GLY A C 1
ATOM 1525 O O . GLY A 1 193 ? 7.196 7.576 6.391 1.00 90.12 193 GLY A O 1
ATOM 1526 N N . ASP A 1 194 ? 7.829 8.077 4.290 1.00 91.75 194 ASP A N 1
ATOM 1527 C CA . ASP A 1 194 ? 6.881 9.185 4.100 1.00 91.75 194 ASP A CA 1
ATOM 1528 C C . ASP A 1 194 ? 5.438 8.721 3.872 1.00 91.75 194 ASP A C 1
ATOM 1530 O O . ASP A 1 194 ? 4.498 9.471 4.139 1.00 91.75 194 ASP A O 1
ATOM 1534 N N . GLU A 1 195 ? 5.222 7.467 3.462 1.00 95.25 195 GLU A N 1
ATOM 1535 C CA . GLU A 1 195 ? 3.873 6.933 3.215 1.00 95.25 195 GLU A CA 1
ATOM 1536 C C . GLU A 1 195 ? 2.994 6.933 4.475 1.00 95.25 195 GLU A C 1
ATOM 1538 O O . GLU A 1 195 ? 1.762 6.993 4.385 1.00 95.25 195 GLU A O 1
ATOM 1543 N N . ARG A 1 196 ? 3.620 6.996 5.659 1.00 96.88 196 ARG A N 1
ATOM 1544 C CA . ARG A 1 196 ? 2.962 7.238 6.951 1.00 96.88 196 ARG A CA 1
ATOM 1545 C C . ARG A 1 196 ? 1.998 8.420 6.933 1.00 96.88 196 ARG A C 1
ATOM 1547 O O . ARG A 1 196 ? 0.949 8.368 7.580 1.00 96.88 196 ARG A O 1
ATOM 1554 N N . VAL A 1 197 ? 2.294 9.462 6.152 1.00 97.25 197 VAL A N 1
ATOM 1555 C CA . VAL A 1 197 ? 1.452 10.662 6.030 1.00 97.25 197 VAL A CA 1
ATOM 1556 C C . VAL A 1 197 ? 0.017 10.331 5.599 1.00 97.25 197 VAL A C 1
ATOM 1558 O O . VAL A 1 197 ? -0.934 11.007 5.998 1.00 97.25 197 VAL A O 1
ATOM 1561 N N . ARG A 1 198 ? -0.184 9.262 4.815 1.00 97.50 198 ARG A N 1
ATOM 1562 C CA . ARG A 1 198 ? -1.514 8.835 4.350 1.00 97.50 198 ARG A CA 1
ATOM 1563 C C . ARG A 1 198 ? -2.363 8.269 5.481 1.00 97.50 198 ARG A C 1
ATOM 1565 O O . ARG A 1 198 ? -3.582 8.464 5.481 1.00 97.50 198 ARG A O 1
ATOM 1572 N N . PHE A 1 199 ? -1.734 7.600 6.443 1.00 98.25 199 PHE A N 1
ATOM 1573 C CA . PHE A 1 199 ? -2.400 7.060 7.626 1.00 98.25 199 PHE A CA 1
ATOM 1574 C C . PHE A 1 199 ? -2.784 8.185 8.589 1.00 98.25 199 PHE A C 1
ATOM 1576 O O . PHE A 1 199 ? -3.933 8.235 9.034 1.00 98.25 199 PHE A O 1
ATOM 1583 N N . ILE A 1 200 ? -1.899 9.167 8.783 1.00 97.75 200 ILE A N 1
ATOM 1584 C CA . ILE A 1 200 ? -2.195 10.372 9.569 1.00 97.75 200 ILE A CA 1
ATOM 1585 C C . ILE A 1 200 ? -3.366 11.155 8.947 1.00 97.75 200 ILE A C 1
ATOM 1587 O O . ILE A 1 200 ? -4.332 11.487 9.641 1.00 97.75 200 ILE A O 1
ATOM 1591 N N . HIS A 1 201 ? -3.366 11.359 7.622 1.00 96.88 201 HIS A N 1
ATOM 1592 C CA . HIS A 1 201 ? -4.500 11.962 6.907 1.00 96.88 201 HIS A CA 1
ATOM 1593 C C . HIS A 1 201 ? -5.810 11.200 7.140 1.00 96.88 201 HIS A C 1
ATOM 1595 O O . HIS A 1 201 ? -6.868 11.814 7.324 1.00 96.88 201 HIS A O 1
ATOM 1601 N N . ARG A 1 202 ? -5.771 9.860 7.137 1.00 97.31 202 ARG A N 1
ATOM 1602 C CA . ARG A 1 202 ? -6.959 9.044 7.413 1.00 97.31 202 ARG A CA 1
ATOM 1603 C C . ARG A 1 20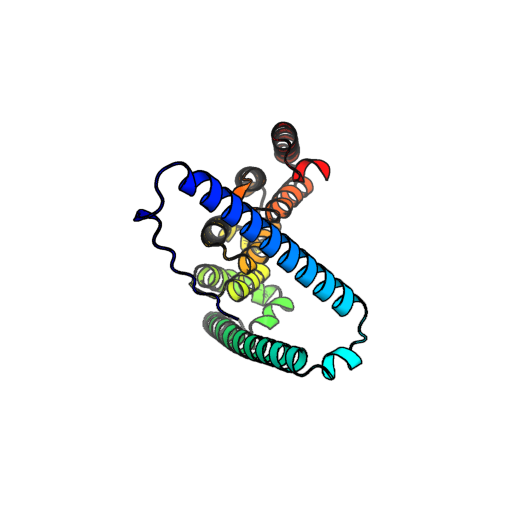2 ? -7.461 9.253 8.842 1.00 97.31 202 ARG A C 1
ATOM 1605 O O . ARG A 1 202 ? -8.665 9.458 9.011 1.00 97.31 202 ARG A O 1
ATOM 1612 N N . LEU A 1 203 ? -6.571 9.269 9.834 1.00 97.94 203 LEU A N 1
ATOM 1613 C CA . LEU A 1 203 ? -6.914 9.542 11.234 1.00 97.94 203 LEU A CA 1
ATOM 1614 C C . LEU A 1 203 ? -7.570 10.923 11.387 1.00 97.94 203 LEU A C 1
ATOM 1616 O O . LEU A 1 203 ? -8.676 11.002 11.932 1.00 97.94 203 LEU A O 1
ATOM 1620 N N . LYS A 1 204 ? -6.977 11.977 10.802 1.00 97.19 204 LYS A N 1
ATOM 1621 C CA . LYS A 1 204 ? -7.530 13.346 10.797 1.00 97.19 204 LYS A CA 1
ATOM 1622 C C . LYS A 1 204 ? -8.930 13.392 10.189 1.00 97.19 204 LYS A C 1
ATOM 1624 O O . LYS A 1 204 ? -9.875 13.870 10.814 1.00 97.19 204 LYS A O 1
ATOM 1629 N N . ARG A 1 205 ? -9.097 12.824 8.989 1.00 96.50 205 ARG A N 1
ATOM 1630 C CA . ARG A 1 205 ? -10.386 12.780 8.274 1.00 96.50 205 ARG A CA 1
ATOM 1631 C C . ARG A 1 205 ? -11.464 12.018 9.050 1.00 96.50 205 ARG A C 1
ATOM 1633 O O . ARG A 1 205 ? -12.636 12.370 8.959 1.00 96.50 205 ARG A O 1
ATOM 1640 N N . SER A 1 206 ? -11.078 10.993 9.810 1.00 94.69 206 SER A N 1
ATOM 1641 C CA . SER A 1 206 ? -11.999 10.226 10.658 1.00 94.69 206 SER A CA 1
ATOM 1642 C C . SER A 1 206 ? -12.396 10.934 11.958 1.00 94.69 206 SER A C 1
ATOM 1644 O O . SER A 1 206 ? -13.277 10.435 12.653 1.00 94.69 206 SER A O 1
ATOM 1646 N N . ARG A 1 207 ? -11.773 12.080 12.285 1.00 94.12 207 ARG A N 1
ATOM 1647 C CA . ARG A 1 207 ? -11.934 12.802 13.562 1.00 94.12 207 ARG A CA 1
ATOM 1648 C C . ARG A 1 207 ? -11.661 11.915 14.785 1.00 94.12 207 ARG A C 1
ATOM 1650 O O . ARG A 1 207 ? -12.304 12.053 15.821 1.00 94.12 207 ARG A O 1
ATOM 1657 N N . SER A 1 208 ? -10.727 10.976 14.648 1.00 94.69 208 SER A N 1
ATOM 1658 C CA . SER A 1 208 ? -10.337 10.085 15.738 1.00 94.69 208 SER A CA 1
ATOM 1659 C C . SER A 1 208 ? -9.536 10.838 16.793 1.00 94.69 208 SER A C 1
ATOM 1661 O O . SER A 1 208 ? -8.647 11.614 16.449 1.00 94.69 208 SER A O 1
ATOM 1663 N N . THR A 1 209 ? -9.765 10.540 18.071 1.00 95.62 209 THR A N 1
ATOM 1664 C CA . THR A 1 209 ? -8.900 11.007 19.169 1.00 95.62 209 THR A CA 1
ATOM 1665 C C . THR A 1 209 ? -7.465 10.486 19.036 1.00 95.62 209 THR A C 1
ATOM 1667 O O . THR A 1 209 ? -6.532 11.124 19.518 1.00 95.62 209 THR A O 1
ATOM 1670 N N . LEU A 1 210 ? -7.270 9.375 18.310 1.00 97.38 210 LEU A N 1
ATOM 1671 C CA . LEU A 1 210 ? -5.949 8.838 17.987 1.00 97.38 210 LEU A CA 1
ATOM 1672 C C . LEU A 1 210 ? -5.121 9.798 17.130 1.00 97.38 210 LEU A C 1
ATOM 1674 O O . LEU A 1 210 ? -3.902 9.748 17.209 1.00 97.38 210 LEU A O 1
ATOM 1678 N N . PHE A 1 211 ? -5.748 10.681 16.343 1.00 97.81 211 PHE A N 1
ATOM 1679 C CA . PHE A 1 211 ? -5.012 11.661 15.545 1.00 97.81 211 PHE A CA 1
ATOM 1680 C C . PHE A 1 211 ? -4.145 12.554 16.437 1.00 97.81 211 PHE A C 1
ATOM 1682 O O . PHE A 1 211 ? -2.936 12.595 16.242 1.00 97.81 211 PHE A O 1
ATOM 1689 N N . GLN A 1 212 ? -4.734 13.186 17.459 1.00 97.19 212 GLN A N 1
ATOM 1690 C CA . GLN A 1 212 ? -3.978 14.059 18.361 1.00 97.19 212 GLN A CA 1
ATOM 1691 C C . GLN A 1 212 ? -2.903 13.276 19.121 1.00 97.19 212 GLN A C 1
ATOM 1693 O O . GLN A 1 212 ? -1.766 13.715 19.209 1.00 97.19 212 GLN A O 1
ATOM 1698 N N . SER A 1 213 ? -3.232 12.066 19.587 1.00 97.75 213 SER A N 1
ATOM 1699 C CA . SER A 1 213 ? -2.260 11.198 20.260 1.00 97.75 213 SER A CA 1
ATOM 1700 C C . SER A 1 213 ? -1.061 10.840 19.373 1.00 97.75 213 SER A C 1
ATOM 1702 O O . SER A 1 213 ? 0.060 10.761 19.874 1.00 97.75 213 SER A O 1
ATOM 1704 N N . VAL A 1 214 ? -1.281 10.622 18.072 1.00 98.25 214 VAL A N 1
ATOM 1705 C CA . VAL A 1 214 ? -0.212 10.371 17.099 1.00 98.25 214 VAL A CA 1
ATOM 1706 C C . VAL A 1 214 ? 0.629 11.628 16.888 1.00 98.25 214 VAL A C 1
ATOM 1708 O O . VAL A 1 214 ? 1.849 11.528 16.952 1.00 98.25 214 VAL A O 1
ATOM 1711 N N . ILE A 1 215 ? 0.015 12.803 16.704 1.00 98.00 215 ILE A N 1
ATOM 1712 C CA . ILE A 1 215 ? 0.756 14.065 16.538 1.00 98.00 215 ILE A CA 1
ATOM 1713 C C . ILE A 1 215 ? 1.622 14.362 17.764 1.00 98.00 215 ILE A C 1
ATOM 1715 O O . ILE A 1 215 ? 2.826 14.540 17.609 1.00 98.00 215 ILE A O 1
ATOM 1719 N N . ASP A 1 216 ? 1.064 14.290 18.974 1.00 97.69 216 ASP A N 1
ATOM 1720 C CA . ASP A 1 216 ? 1.815 14.521 20.213 1.00 97.69 216 ASP A CA 1
ATOM 1721 C C . ASP A 1 216 ? 3.018 13.568 20.347 1.00 97.69 216 ASP A C 1
ATOM 1723 O O . ASP A 1 216 ? 4.073 13.930 20.870 1.00 97.69 216 ASP A O 1
ATOM 1727 N N . GLN A 1 217 ? 2.869 12.311 19.915 1.00 97.75 217 GLN A N 1
ATOM 1728 C CA . GLN A 1 217 ? 3.961 11.335 19.933 1.00 97.75 217 GLN A CA 1
ATOM 1729 C C . GLN A 1 217 ? 5.033 11.649 18.886 1.00 97.75 217 GLN A C 1
ATOM 1731 O O . GLN A 1 217 ? 6.219 11.576 19.207 1.00 97.75 217 GLN A O 1
ATOM 1736 N N . LEU A 1 218 ? 4.634 12.039 17.674 1.00 97.19 218 LEU A N 1
ATOM 1737 C CA . LEU A 1 218 ? 5.559 12.468 16.624 1.00 97.19 218 LEU A CA 1
ATOM 1738 C C . LEU A 1 218 ? 6.326 13.733 17.042 1.00 97.19 218 LEU A C 1
ATOM 1740 O O . LEU A 1 218 ? 7.535 13.802 16.837 1.00 97.19 218 LEU A O 1
ATOM 1744 N N . GLU A 1 219 ? 5.669 14.696 17.695 1.00 96.75 219 GLU A N 1
ATOM 1745 C CA . GLU A 1 219 ? 6.311 15.899 18.241 1.00 96.75 219 GLU A CA 1
ATOM 1746 C C . GLU A 1 219 ? 7.356 15.556 19.306 1.00 96.75 219 GLU A C 1
ATOM 1748 O O . GLU A 1 219 ? 8.493 16.024 19.230 1.00 96.75 219 GLU A O 1
ATOM 1753 N N . ARG A 1 220 ? 7.014 14.688 20.271 1.00 97.00 220 ARG A N 1
ATOM 1754 C CA . ARG A 1 220 ? 7.963 14.223 21.301 1.00 97.00 220 ARG A CA 1
ATOM 1755 C C . ARG A 1 220 ? 9.155 13.480 20.702 1.00 97.00 220 ARG A C 1
ATOM 1757 O O . ARG A 1 220 ? 10.258 13.581 21.231 1.00 97.00 220 ARG A O 1
ATOM 1764 N N . ALA A 1 221 ? 8.938 12.750 19.611 1.00 95.56 221 ALA A N 1
ATOM 1765 C CA . ALA A 1 221 ? 9.991 12.067 18.868 1.00 95.56 221 ALA A CA 1
ATOM 1766 C C . ALA A 1 221 ? 10.791 13.002 17.939 1.00 95.56 221 ALA A C 1
ATOM 1768 O O . ALA A 1 221 ? 11.751 12.549 17.317 1.00 95.56 221 ALA A O 1
ATOM 1769 N N . ASN A 1 222 ? 10.419 14.287 17.839 1.00 94.62 222 ASN A N 1
ATOM 1770 C CA . ASN A 1 222 ? 10.959 15.247 16.871 1.00 94.62 222 ASN A CA 1
ATOM 1771 C C . ASN A 1 222 ? 10.891 14.721 15.419 1.00 94.62 222 ASN A C 1
ATOM 1773 O O . ASN A 1 222 ? 11.788 14.966 14.607 1.00 94.62 222 ASN A O 1
ATOM 1777 N N . ASP A 1 223 ? 9.833 13.971 15.099 1.00 95.38 223 ASP A N 1
ATOM 1778 C CA . ASP A 1 223 ? 9.605 13.424 13.765 1.00 95.38 223 ASP A CA 1
ATOM 1779 C C . ASP A 1 223 ? 9.197 14.558 12.799 1.00 95.38 223 ASP A C 1
ATOM 1781 O O . ASP A 1 223 ? 8.301 15.350 13.121 1.00 95.38 223 ASP A O 1
ATOM 1785 N N . PRO A 1 224 ? 9.815 14.667 11.605 1.00 92.75 224 PRO A N 1
ATOM 1786 C CA . PRO A 1 224 ? 9.474 15.695 10.622 1.00 92.75 224 PRO A CA 1
ATOM 1787 C C . PRO A 1 224 ? 7.990 15.742 10.245 1.00 92.75 224 PRO A C 1
ATOM 1789 O O . PRO A 1 224 ? 7.479 16.826 9.955 1.00 92.75 224 PRO A O 1
ATOM 1792 N N . LEU A 1 225 ? 7.291 14.601 10.280 1.00 93.12 225 LEU A N 1
ATOM 1793 C CA . LEU A 1 225 ? 5.872 14.526 9.942 1.00 93.12 225 LEU A CA 1
ATOM 1794 C C . LEU A 1 225 ? 4.982 15.291 10.925 1.00 93.12 225 LEU A C 1
ATOM 1796 O O . LEU A 1 225 ? 3.872 15.643 10.541 1.00 93.12 225 LEU A O 1
ATOM 1800 N N . ALA A 1 226 ? 5.443 15.596 12.143 1.00 90.75 226 ALA A N 1
ATOM 1801 C CA . ALA A 1 226 ? 4.675 16.372 13.118 1.00 90.75 226 ALA A CA 1
ATOM 1802 C C . ALA A 1 226 ? 4.405 17.817 12.662 1.00 90.75 226 ALA A C 1
ATOM 1804 O O . ALA A 1 226 ? 3.353 18.376 12.948 1.00 90.75 226 ALA A O 1
ATOM 1805 N N . LYS A 1 227 ? 5.331 18.419 11.903 1.00 86.38 227 LYS A N 1
ATOM 1806 C CA . LYS A 1 227 ? 5.337 19.862 11.588 1.00 86.38 227 LYS A CA 1
ATOM 1807 C C . LYS A 1 227 ? 4.246 20.315 10.606 1.00 86.38 227 LYS A C 1
ATOM 1809 O O . LYS A 1 227 ? 4.171 21.501 10.299 1.00 86.38 227 LYS A O 1
ATOM 1814 N N . GLY A 1 228 ? 3.455 19.389 10.066 1.00 80.00 228 GLY A N 1
ATOM 1815 C CA . GLY A 1 228 ? 2.489 19.648 8.995 1.00 80.00 228 GLY A CA 1
ATOM 1816 C C . GLY A 1 228 ? 1.015 19.639 9.407 1.00 80.00 228 GLY A C 1
ATOM 1817 O O . GLY A 1 228 ? 0.168 19.634 8.511 1.00 80.00 228 GLY A O 1
ATOM 1818 N N . TRP A 1 229 ? 0.690 19.572 10.704 1.00 84.12 229 TRP A N 1
ATOM 1819 C CA . TRP A 1 229 ? -0.654 19.194 11.167 1.00 84.12 229 TRP A CA 1
ATOM 1820 C C . TRP A 1 229 ? -1.436 20.243 11.933 1.00 84.12 229 TRP A C 1
ATOM 1822 O O . TRP A 1 229 ? -0.824 21.005 12.707 1.00 84.12 229 TRP A O 1
#

Secondary structure (DSSP, 8-state):
--------GGG--THHHHHHHHHHHHHHHHHHHHHHHHHHHHHHHTTTS-HHHHHT-HHHHHHHHHHHHHHHHHHHHHHHHHHHHHHHHHHTT---SSGGGGGT-HHHHHHHHHHHHHHHTSS--HHHHHHHHHTT-SGGGGGGHHHHHHHHHHHHHHT-TTTHHHHHHHHHHH--GGGHHHHHHHHH-GGGGGGHHHHHHHHHHTT-HHHHHHHHHHHHTT-GGGGG-

Foldseek 3Di:
DDDDDDDDPVPQDDPRVVVVVVVVVVVVVVVVVVVVVVVVCVVVVVVPDDPVNQCVDPVSVVVVVVVVVVVVVVVVLLQVLFVVLVVVLVVLVQDDPTNCVLVVDVVSLLSSLVSLLVSLPDPDQLLSSLVSLLSLLAQSNQVSLVSLLVSLVVCLVVVSVNNNLSSLSNNLRRHDPVCLVVLLVLLQPCSSPPSNLSSLVSCVVVVHPSNVVSLVNCVVVVNPSNVPD

Radius of gyration: 25.11 Å; chains: 1; bounding box: 75×41×52 Å

pLDDT: mean 84.6, std 17.82, range [29.47, 98.69]